Protein AF-A0A3D8VHD9-F1 (afdb_monomer)

Secondary structure (DSSP, 8-state):
-------------------S-HHHHHHHHHHHHHHH-TTTTTS-HHHHHHHHHHHHHHHT--TTTHHHHHHHHHHHHHHHHHHHHHHHHHHHHHHHHHHHHHHHHHHHHHHHHHHHHHHHHHHHHHHHHHHHHHHHHHHHHHHHHHHHHHHHHHHHHHHHHHHHHHHHHHHHHHHHHHHHHHHHS-PPP-EEEETTEEEEEPPTTSB-TT--PBPHHHHHHHHHHHHHHHHTT-S-EEEEEEESSHHHHHHHHHHHHHHHHHTT--GGGEEEEEEE-SS-EEEEEE---

pLDDT: mean 84.73, std 14.4, range [37.16, 98.69]

Sequence (289 aa):
MILTAALAACFAAAPAVAADNPDAARLSQRLTALDADSTLNTFAAYERLQARQAVSTLDQAAKRDRPGALYVAERRVAIAESAARTQAMQRQVDQLDRERAELLVEASQRDAARARAENERLRLQAQMQAEEAERLRQQSEADAVAMQDVESALKGVAGAQTARLNAARDRQAKLAREEAELVTGGKLPTARRDSRGEVFALDKGSFGSGKATLGSGAQTTVKTVAAYAQASSSPGVRVDVTAADAKLAQ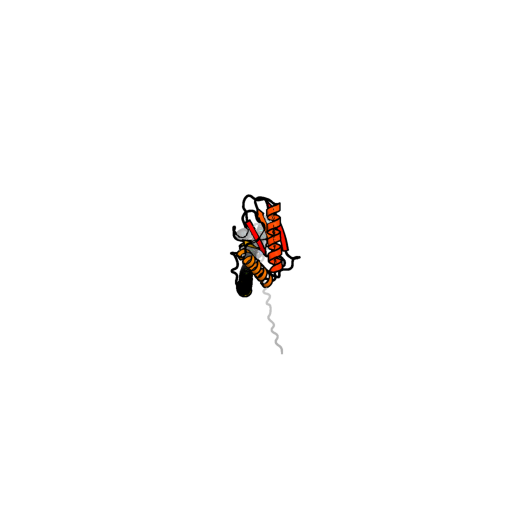RRAEAVRDALVAGGWPQGQVQVNGKAGKADRTELVVQSK

Organism: NCBI:txid453783

InterPro domains:
  IPR006665 OmpA-like domain [PF00691] (207-278)
  IPR036737 OmpA-like domain superfamily [G3DSA:3.30.1330.60] (157-283)
  IPR036737 OmpA-like domain superfamily [SSF103088] (200-277)

Structure (mmCIF, N/CA/C/O backbone):
data_AF-A0A3D8VHD9-F1
#
_entry.id   AF-A0A3D8VHD9-F1
#
loop_
_atom_site.group_PDB
_atom_site.id
_atom_site.type_symbol
_atom_site.label_atom_id
_atom_site.label_alt_id
_atom_site.label_comp_id
_atom_site.label_asym_id
_atom_site.label_entity_id
_atom_site.label_seq_id
_atom_site.pdbx_PDB_ins_code
_atom_site.Cartn_x
_atom_site.Cartn_y
_atom_site.Cartn_z
_atom_site.occupancy
_atom_site.B_iso_or_equiv
_atom_site.auth_seq_id
_atom_site.auth_comp_id
_atom_site.auth_asym_id
_atom_site.auth_atom_id
_atom_site.pdbx_PDB_model_num
ATOM 1 N N . MET A 1 1 ? 71.322 9.433 -7.956 1.00 37.16 1 MET A N 1
ATOM 2 C CA . MET A 1 1 ? 71.438 8.159 -8.700 1.00 37.16 1 MET A CA 1
ATOM 3 C C . MET A 1 1 ? 70.271 8.116 -9.678 1.00 37.16 1 MET A C 1
ATOM 5 O O . MET A 1 1 ? 69.153 7.913 -9.242 1.00 37.16 1 MET A O 1
ATOM 9 N N . ILE A 1 2 ? 70.384 8.735 -10.856 1.00 41.28 2 ILE A N 1
ATOM 10 C CA . ILE A 1 2 ? 70.862 8.149 -12.127 1.00 41.28 2 ILE A CA 1
ATOM 11 C C . ILE A 1 2 ? 70.206 6.789 -12.412 1.00 41.28 2 ILE A C 1
ATOM 13 O O . ILE A 1 2 ? 70.660 5.790 -11.869 1.00 41.28 2 ILE A O 1
ATOM 17 N N . LEU A 1 3 ? 69.211 6.759 -13.306 1.00 42.81 3 LEU A N 1
ATOM 18 C CA . LEU A 1 3 ? 69.329 5.987 -14.548 1.00 42.81 3 LEU A CA 1
ATOM 19 C C . LEU A 1 3 ? 68.309 6.464 -15.595 1.00 42.81 3 LEU A C 1
ATOM 21 O O . LEU A 1 3 ? 67.101 6.293 -15.470 1.00 42.81 3 LEU A O 1
ATOM 25 N N . THR A 1 4 ? 68.850 7.086 -16.631 1.00 47.34 4 THR A N 1
ATOM 26 C CA . THR A 1 4 ? 68.261 7.324 -17.947 1.00 47.34 4 THR A CA 1
ATOM 27 C C . THR A 1 4 ? 68.026 6.007 -18.685 1.00 47.34 4 THR A C 1
ATOM 29 O O . THR A 1 4 ? 68.938 5.186 -18.751 1.00 47.34 4 THR A O 1
ATOM 32 N N . ALA A 1 5 ? 66.871 5.851 -19.331 1.00 51.06 5 ALA A N 1
ATOM 33 C CA . ALA A 1 5 ? 66.679 4.871 -20.397 1.00 51.06 5 ALA A CA 1
ATOM 34 C C . ALA A 1 5 ? 65.846 5.508 -21.515 1.00 51.06 5 ALA A C 1
ATOM 36 O O . ALA A 1 5 ? 64.628 5.641 -21.425 1.00 51.06 5 ALA A O 1
ATOM 37 N N . ALA A 1 6 ? 66.556 5.960 -22.546 1.00 49.94 6 ALA A N 1
ATOM 38 C CA . ALA A 1 6 ? 66.001 6.375 -23.819 1.00 49.94 6 ALA A CA 1
ATOM 39 C C . ALA A 1 6 ? 65.479 5.139 -24.564 1.00 49.94 6 ALA A C 1
ATOM 41 O O . ALA A 1 6 ? 66.225 4.177 -24.743 1.00 49.94 6 ALA A O 1
ATOM 42 N N . LEU A 1 7 ? 64.230 5.175 -25.031 1.00 47.25 7 LEU A N 1
ATOM 43 C CA . LEU A 1 7 ? 63.733 4.214 -26.009 1.00 47.25 7 LEU A CA 1
ATOM 44 C C . LEU A 1 7 ? 63.286 4.977 -27.253 1.00 47.25 7 LEU A C 1
ATOM 46 O O . LEU A 1 7 ? 62.339 5.761 -27.236 1.00 47.25 7 LEU A O 1
ATOM 50 N N . ALA A 1 8 ? 64.065 4.776 -28.310 1.00 45.66 8 ALA A N 1
ATOM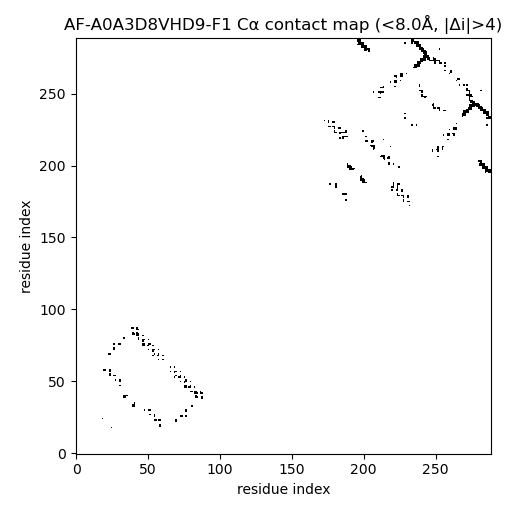 51 C CA . ALA A 1 8 ? 63.925 5.381 -29.617 1.00 45.66 8 ALA A CA 1
ATOM 52 C C . ALA A 1 8 ? 62.591 4.989 -30.269 1.00 45.66 8 ALA A C 1
ATOM 54 O O . ALA A 1 8 ? 62.359 3.822 -30.583 1.00 45.66 8 ALA A O 1
ATOM 55 N N . ALA A 1 9 ? 61.735 5.977 -30.527 1.00 46.84 9 ALA A N 1
ATOM 56 C CA . ALA A 1 9 ? 60.595 5.818 -31.415 1.00 46.84 9 ALA A CA 1
ATOM 57 C C . ALA A 1 9 ? 61.097 5.845 -32.868 1.00 46.84 9 ALA A C 1
ATOM 59 O O . ALA A 1 9 ? 61.279 6.908 -33.462 1.00 46.84 9 ALA A O 1
ATOM 60 N N . CYS A 1 10 ? 61.350 4.664 -33.437 1.00 41.47 10 CYS A N 1
ATOM 61 C CA . CYS A 1 10 ? 61.450 4.497 -34.883 1.00 41.47 10 CYS A CA 1
ATOM 62 C C . CYS A 1 10 ? 60.099 4.866 -35.506 1.00 41.47 10 CYS A C 1
ATOM 64 O O . CYS A 1 10 ? 59.139 4.101 -35.435 1.00 41.47 10 CYS A O 1
ATOM 66 N N . PHE A 1 11 ? 60.028 6.046 -36.116 1.00 45.91 11 PHE A N 1
ATOM 67 C CA . PHE A 1 11 ? 58.943 6.422 -37.011 1.00 45.91 11 PHE A CA 1
ATOM 68 C C . PHE A 1 11 ? 59.098 5.588 -38.290 1.00 45.91 11 PHE A C 1
ATOM 70 O O . PHE A 1 11 ? 59.840 5.946 -39.203 1.00 45.91 11 PHE A O 1
ATOM 77 N N . ALA A 1 12 ? 58.451 4.424 -38.336 1.00 45.44 12 ALA A N 1
ATOM 78 C CA . ALA A 1 12 ? 58.294 3.675 -39.573 1.00 45.44 12 ALA A CA 1
ATOM 79 C C . ALA A 1 12 ? 57.325 4.458 -40.471 1.00 45.44 12 ALA A C 1
ATOM 81 O O . ALA A 1 12 ? 56.107 4.356 -40.336 1.00 45.44 12 ALA A O 1
ATOM 82 N N . ALA A 1 13 ? 57.873 5.286 -41.360 1.00 48.97 13 ALA A N 1
ATOM 83 C CA . ALA A 1 13 ? 57.126 5.853 -42.469 1.00 48.97 13 ALA A CA 1
ATOM 84 C C . ALA A 1 13 ? 56.679 4.693 -43.371 1.00 48.97 13 ALA A C 1
ATOM 86 O O . ALA A 1 13 ? 57.471 4.145 -44.138 1.00 48.97 13 ALA A O 1
ATOM 87 N N . ALA A 1 14 ? 55.420 4.277 -43.236 1.00 50.00 14 ALA A N 1
ATOM 88 C CA . ALA A 1 14 ? 54.799 3.381 -44.197 1.00 50.00 14 ALA A CA 1
ATOM 89 C C . ALA A 1 14 ? 54.804 4.067 -45.577 1.00 50.00 14 ALA A C 1
ATOM 91 O O . ALA A 1 14 ? 54.511 5.266 -45.655 1.00 50.00 14 ALA A O 1
ATOM 92 N N . PRO A 1 15 ? 55.135 3.355 -46.668 1.00 42.78 15 PRO A N 1
ATOM 93 C CA . PRO A 1 15 ? 55.071 3.941 -47.993 1.00 42.78 15 PRO A CA 1
ATOM 94 C C . PRO A 1 15 ? 53.611 4.287 -48.289 1.00 42.78 15 PRO A C 1
ATOM 96 O O . PRO A 1 15 ? 52.725 3.438 -48.180 1.00 42.78 15 PRO A O 1
ATOM 99 N N . ALA A 1 16 ? 53.355 5.541 -48.659 1.00 50.06 16 ALA A N 1
ATOM 100 C CA . ALA A 1 16 ? 52.089 5.937 -49.249 1.00 50.06 16 ALA A CA 1
ATOM 101 C C . ALA A 1 16 ? 51.984 5.250 -50.616 1.00 50.06 16 ALA A C 1
ATOM 103 O O . ALA A 1 16 ? 52.465 5.761 -51.626 1.00 50.06 16 ALA A O 1
ATOM 104 N N . VAL A 1 17 ? 51.399 4.053 -50.639 1.00 48.81 17 VAL A N 1
ATOM 105 C CA . VAL A 1 17 ? 50.898 3.460 -51.876 1.00 48.81 17 VAL A CA 1
ATOM 106 C C . VAL A 1 17 ? 49.851 4.440 -52.386 1.00 48.81 17 VAL A C 1
ATOM 108 O O . VAL A 1 17 ? 48.858 4.694 -51.70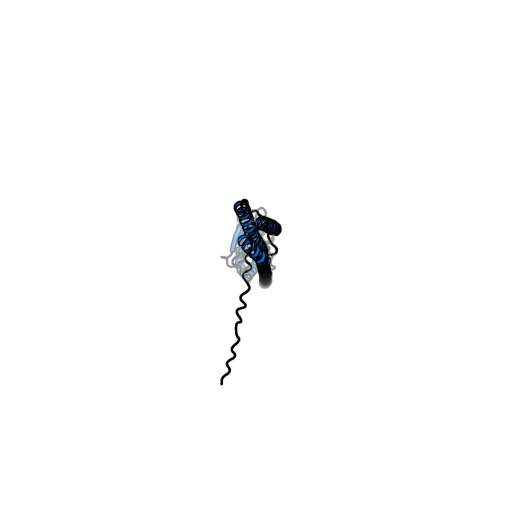3 1.00 48.81 17 VAL A O 1
ATOM 111 N N . ALA A 1 18 ? 50.108 5.060 -53.536 1.00 44.88 18 ALA A N 1
ATOM 112 C CA . ALA A 1 18 ? 49.131 5.912 -54.187 1.00 44.88 18 ALA A CA 1
ATOM 113 C C . ALA A 1 18 ? 47.896 5.053 -54.479 1.00 44.88 18 ALA A C 1
ATOM 115 O O . ALA A 1 18 ? 47.921 4.204 -55.365 1.00 44.88 18 ALA A O 1
ATOM 116 N N . ALA A 1 19 ? 46.846 5.211 -53.674 1.00 59.78 19 ALA A N 1
ATOM 117 C CA . ALA A 1 19 ? 45.585 4.541 -53.922 1.00 59.78 19 ALA A CA 1
ATOM 118 C C . ALA A 1 19 ? 45.019 5.074 -55.243 1.00 59.78 19 ALA A C 1
ATOM 120 O O . ALA A 1 19 ? 44.814 6.282 -55.381 1.00 59.78 19 ALA A O 1
ATOM 121 N N . ASP A 1 20 ? 44.721 4.180 -56.189 1.00 67.69 20 ASP A N 1
ATOM 122 C CA . ASP A 1 20 ? 44.060 4.529 -57.456 1.00 67.69 20 ASP A CA 1
ATOM 123 C C . ASP A 1 20 ? 42.698 5.224 -57.234 1.00 67.69 20 ASP A C 1
ATOM 125 O O . ASP A 1 20 ? 42.198 5.948 -58.110 1.00 67.69 20 ASP A O 1
ATOM 129 N N . ASN A 1 21 ? 42.118 5.044 -56.037 1.00 85.06 21 ASN A N 1
ATOM 130 C CA . ASN A 1 21 ? 40.949 5.760 -55.544 1.00 85.06 21 ASN A CA 1
ATOM 131 C C . ASN A 1 21 ? 41.045 6.069 -54.023 1.00 85.06 21 ASN A C 1
ATOM 133 O O . ASN A 1 21 ? 40.685 5.227 -53.192 1.00 85.06 21 ASN A O 1
ATOM 137 N N . PRO A 1 22 ? 41.505 7.271 -53.616 1.00 90.25 22 PRO A N 1
ATOM 138 C CA . PRO A 1 22 ? 41.661 7.622 -52.199 1.00 90.25 22 PRO A CA 1
ATOM 139 C C . PRO A 1 22 ? 40.326 7.693 -51.437 1.00 90.25 22 PRO A C 1
ATOM 141 O O . PRO A 1 22 ? 40.287 7.416 -50.236 1.00 90.25 22 PRO A O 1
ATOM 144 N N . ASP A 1 23 ? 39.217 8.004 -52.116 1.00 94.38 23 ASP A N 1
ATOM 145 C CA . ASP A 1 23 ? 37.893 8.051 -51.488 1.00 94.38 23 ASP A CA 1
ATOM 146 C C . ASP A 1 23 ? 37.377 6.658 -51.121 1.00 94.38 23 ASP A C 1
ATOM 148 O O . ASP A 1 23 ? 36.829 6.468 -50.032 1.00 94.38 23 ASP A O 1
ATOM 152 N N . ALA A 1 24 ? 37.601 5.666 -51.990 1.00 95.19 24 ALA A N 1
ATOM 153 C CA . ALA A 1 24 ? 37.264 4.274 -51.699 1.00 95.19 24 ALA A CA 1
ATOM 154 C C . ALA A 1 24 ? 38.049 3.757 -50.481 1.00 95.19 24 ALA A C 1
ATOM 156 O O . ALA A 1 24 ? 37.463 3.144 -49.586 1.00 95.19 24 ALA A O 1
ATOM 157 N N . ALA A 1 25 ? 39.345 4.081 -50.390 1.00 95.31 25 ALA A N 1
ATOM 158 C CA . ALA A 1 25 ? 40.183 3.727 -49.244 1.00 95.31 25 ALA A CA 1
ATOM 159 C C . ALA A 1 25 ? 39.677 4.364 -47.935 1.00 95.31 25 ALA A C 1
ATOM 161 O O . ALA A 1 25 ? 39.534 3.673 -46.924 1.00 95.31 25 ALA A O 1
ATOM 162 N N . ARG A 1 26 ? 39.319 5.657 -47.962 1.00 97.19 26 ARG A N 1
ATOM 163 C CA . ARG A 1 26 ? 38.746 6.369 -46.806 1.00 97.19 26 ARG A CA 1
ATOM 164 C C . ARG A 1 26 ? 37.434 5.739 -46.332 1.00 97.19 26 ARG A C 1
ATOM 166 O O . ARG A 1 26 ? 37.235 5.551 -45.132 1.00 97.19 26 ARG A O 1
ATOM 173 N N . LEU A 1 27 ? 36.523 5.423 -47.253 1.00 97.75 27 LEU A N 1
ATOM 174 C CA . LEU A 1 27 ? 35.236 4.804 -46.919 1.00 97.75 27 LEU A CA 1
ATOM 175 C C . LEU A 1 27 ? 35.398 3.361 -46.420 1.00 97.75 27 LEU A C 1
ATOM 177 O O . LEU A 1 27 ? 34.717 2.964 -45.476 1.00 97.75 27 LEU A O 1
ATOM 181 N N . SER A 1 28 ? 36.341 2.607 -46.989 1.00 96.94 28 SER A N 1
ATOM 182 C CA . SER A 1 28 ? 36.709 1.271 -46.509 1.00 96.94 28 SER A CA 1
ATOM 183 C C . SER A 1 28 ? 37.238 1.315 -45.072 1.00 96.94 28 SER A C 1
ATOM 185 O O . SER A 1 28 ? 36.779 0.558 -44.219 1.00 96.94 28 SER A O 1
ATOM 187 N N . GLN A 1 29 ? 38.117 2.272 -44.754 1.00 97.25 29 GLN A N 1
ATOM 188 C CA . GLN A 1 29 ? 38.641 2.448 -43.399 1.00 97.25 29 GLN A CA 1
ATOM 189 C C . GLN A 1 29 ? 37.536 2.755 -42.375 1.00 97.25 29 GLN A C 1
ATOM 191 O O . GLN A 1 29 ? 37.573 2.225 -41.265 1.00 97.25 29 GLN A O 1
ATOM 196 N N . ARG A 1 30 ? 36.530 3.563 -42.740 1.00 97.62 30 ARG A N 1
ATOM 197 C CA . ARG A 1 30 ? 35.363 3.830 -41.878 1.00 97.62 30 ARG A CA 1
ATOM 198 C C . ARG A 1 30 ? 34.557 2.568 -41.586 1.00 97.62 30 ARG A C 1
ATOM 200 O O . ARG A 1 30 ? 34.172 2.352 -40.442 1.00 97.62 30 ARG A O 1
ATOM 207 N N . LEU A 1 31 ? 34.339 1.718 -42.592 1.00 96.94 31 LEU A N 1
ATOM 208 C CA . LEU A 1 31 ? 33.655 0.438 -42.396 1.00 96.94 31 LEU A CA 1
ATOM 209 C C . LEU A 1 31 ? 34.464 -0.504 -41.500 1.00 96.94 31 LEU A C 1
ATOM 211 O O . LEU A 1 31 ? 33.900 -1.076 -40.575 1.00 96.94 31 LEU A O 1
ATOM 215 N N . THR A 1 32 ? 35.781 -0.591 -41.693 1.00 97.12 32 THR A N 1
ATOM 216 C CA . THR A 1 32 ? 36.659 -1.376 -40.811 1.00 97.12 32 THR A CA 1
ATOM 217 C C . THR A 1 32 ? 36.623 -0.865 -39.370 1.00 97.12 32 THR A C 1
ATOM 219 O O . THR A 1 32 ? 36.577 -1.664 -38.439 1.00 97.12 32 THR A O 1
ATOM 222 N N . ALA A 1 33 ? 36.595 0.456 -39.161 1.00 96.56 33 ALA A N 1
ATOM 223 C CA . ALA A 1 33 ? 36.456 1.033 -37.824 1.00 96.56 33 ALA A CA 1
ATOM 224 C C . ALA A 1 33 ? 35.103 0.672 -37.186 1.00 96.56 33 ALA A C 1
ATOM 226 O O . ALA A 1 33 ? 35.054 0.331 -36.007 1.00 96.56 33 ALA A O 1
ATOM 227 N N . LEU A 1 34 ? 34.022 0.682 -37.975 1.00 96.00 34 LEU A N 1
ATOM 228 C CA . LEU A 1 34 ? 32.694 0.257 -37.528 1.00 96.00 34 LEU A CA 1
ATOM 229 C C . LEU A 1 34 ? 32.647 -1.239 -37.164 1.00 96.00 34 LEU A C 1
ATOM 231 O O . LEU A 1 34 ? 31.925 -1.624 -36.251 1.00 96.00 34 LEU A O 1
ATOM 235 N N . ASP A 1 35 ? 33.421 -2.085 -37.850 1.00 95.44 35 ASP A N 1
ATOM 236 C CA . ASP A 1 35 ? 33.534 -3.513 -37.529 1.00 95.44 35 ASP A CA 1
ATOM 237 C C . ASP A 1 35 ? 34.396 -3.786 -36.288 1.00 95.44 35 ASP A C 1
ATOM 239 O O . ASP A 1 35 ? 34.162 -4.759 -35.570 1.00 95.44 35 ASP A O 1
ATOM 243 N N . ALA A 1 36 ? 35.419 -2.960 -36.065 1.00 96.75 36 ALA A N 1
ATOM 244 C CA . ALA A 1 36 ? 36.327 -3.078 -34.930 1.00 96.75 36 ALA A CA 1
ATOM 245 C C . ALA A 1 36 ? 35.683 -2.599 -33.620 1.00 96.75 36 ALA A C 1
ATOM 247 O O . ALA A 1 36 ? 36.094 -3.018 -32.537 1.00 96.75 36 ALA A O 1
ATOM 248 N N . ASP A 1 37 ? 34.665 -1.742 -33.704 1.00 96.44 37 ASP A N 1
ATOM 249 C CA . ASP A 1 37 ? 33.917 -1.281 -32.542 1.00 96.44 37 ASP A CA 1
ATOM 250 C C . ASP A 1 37 ? 33.028 -2.401 -31.982 1.00 96.44 37 ASP A C 1
ATOM 252 O O . ASP A 1 37 ? 31.964 -2.711 -32.518 1.00 96.44 37 ASP A O 1
ATOM 256 N N . SER A 1 38 ? 33.443 -2.983 -30.855 1.00 94.88 38 SER A N 1
ATOM 257 C CA . SER A 1 38 ? 32.698 -4.039 -30.152 1.00 94.88 38 SER A CA 1
ATOM 258 C C . SER A 1 38 ? 31.251 -3.677 -29.791 1.00 94.88 38 SER A C 1
ATOM 260 O O . SER A 1 38 ? 30.429 -4.572 -29.619 1.00 94.88 38 SER A O 1
ATOM 262 N N . THR A 1 39 ? 30.922 -2.385 -29.690 1.00 95.25 39 THR A N 1
ATOM 263 C CA . THR A 1 39 ? 29.570 -1.920 -29.351 1.00 95.25 39 THR A CA 1
ATOM 264 C C . THR A 1 39 ? 28.657 -1.826 -30.571 1.00 95.25 39 THR A C 1
ATOM 266 O O . THR A 1 39 ? 27.439 -1.899 -30.430 1.00 95.25 39 THR A O 1
ATOM 269 N N . LEU A 1 40 ? 29.228 -1.691 -31.772 1.00 96.00 40 LEU A N 1
ATOM 270 C CA . LEU A 1 40 ? 28.488 -1.475 -33.019 1.00 96.00 40 LEU A CA 1
ATOM 271 C C . LEU A 1 40 ? 28.585 -2.654 -33.996 1.00 96.00 40 LEU A C 1
ATOM 273 O O . LEU A 1 40 ? 27.709 -2.824 -34.844 1.00 96.00 40 LEU A O 1
ATOM 277 N N . ASN A 1 41 ? 29.606 -3.503 -33.869 1.00 93.88 41 ASN A N 1
ATOM 278 C CA . ASN A 1 41 ? 29.929 -4.557 -34.833 1.00 93.88 41 ASN A CA 1
ATOM 279 C C . ASN A 1 41 ? 28.886 -5.678 -34.958 1.00 93.88 41 ASN A C 1
ATOM 281 O O . ASN A 1 41 ? 28.942 -6.460 -35.908 1.00 93.88 41 ASN A O 1
ATOM 285 N N . THR A 1 42 ? 27.941 -5.764 -34.026 1.00 95.50 42 THR A N 1
ATOM 286 C CA . THR A 1 42 ? 26.847 -6.743 -34.043 1.00 95.50 42 THR A CA 1
ATOM 287 C C . THR A 1 42 ? 25.603 -6.176 -34.742 1.00 95.50 42 THR A C 1
ATOM 289 O O . THR A 1 42 ? 24.677 -6.912 -35.077 1.00 95.50 42 THR A O 1
ATOM 292 N N . PHE A 1 43 ? 25.592 -4.871 -35.024 1.00 97.31 43 PHE A N 1
ATOM 293 C CA . PHE A 1 43 ? 24.454 -4.152 -35.581 1.00 97.31 43 PHE A CA 1
ATOM 294 C C . PHE A 1 43 ? 24.634 -3.810 -37.063 1.00 97.31 43 PHE A C 1
ATOM 296 O O . PHE A 1 43 ? 25.740 -3.827 -37.617 1.00 97.31 43 PHE A O 1
ATOM 303 N N . ALA A 1 44 ? 23.500 -3.519 -37.704 1.00 96.69 44 ALA A N 1
ATOM 304 C CA . ALA A 1 44 ? 23.378 -3.076 -39.090 1.00 96.69 44 ALA A CA 1
ATOM 305 C C . ALA A 1 44 ? 24.116 -3.970 -40.102 1.00 96.69 44 ALA A C 1
ATOM 307 O O . ALA A 1 44 ? 24.780 -3.489 -41.023 1.00 96.69 44 ALA A O 1
ATOM 308 N N . ALA A 1 45 ? 24.052 -5.293 -39.909 1.00 96.25 45 ALA A N 1
ATOM 309 C CA . ALA A 1 45 ? 24.770 -6.258 -40.743 1.00 96.25 45 ALA A CA 1
ATOM 310 C C . ALA A 1 45 ? 24.406 -6.125 -42.234 1.00 96.25 45 ALA A C 1
ATOM 312 O O . ALA A 1 45 ? 25.279 -6.197 -43.101 1.00 96.25 45 ALA A O 1
ATOM 313 N N . TYR A 1 46 ? 23.128 -5.875 -42.529 1.00 97.75 46 TYR A N 1
ATOM 314 C CA . TYR A 1 46 ? 22.634 -5.697 -43.891 1.00 97.75 46 TYR A CA 1
ATOM 315 C C . TYR A 1 46 ? 23.152 -4.401 -44.527 1.00 97.75 46 TYR A C 1
ATOM 317 O O . TYR A 1 46 ? 23.681 -4.405 -45.638 1.00 97.75 46 TYR A O 1
ATOM 325 N N . GLU A 1 47 ? 23.068 -3.290 -43.804 1.00 98.06 47 GLU A N 1
ATOM 326 C CA . GLU A 1 47 ? 23.494 -1.973 -44.263 1.00 98.06 47 GLU A CA 1
ATOM 327 C C . GLU A 1 47 ? 25.015 -1.924 -44.449 1.00 98.06 47 GLU A C 1
ATOM 329 O O . GLU A 1 47 ? 25.503 -1.350 -45.423 1.00 98.06 47 GLU A O 1
ATOM 334 N N . ARG A 1 48 ? 25.775 -2.593 -43.573 1.00 97.31 48 ARG A N 1
ATOM 335 C CA . ARG A 1 48 ? 27.233 -2.754 -43.703 1.00 97.31 48 ARG A CA 1
ATOM 336 C C . ARG A 1 48 ? 27.609 -3.559 -44.937 1.00 97.31 48 ARG A C 1
ATOM 338 O O . ARG A 1 48 ? 28.537 -3.170 -45.645 1.00 97.31 48 ARG A O 1
ATOM 345 N N . LEU A 1 49 ? 26.889 -4.641 -45.237 1.00 97.81 49 LEU A N 1
ATOM 346 C CA . LEU A 1 49 ? 27.100 -5.403 -46.469 1.00 97.81 49 LEU A CA 1
ATOM 347 C C . LEU A 1 49 ? 26.857 -4.529 -47.710 1.00 97.81 49 LEU A C 1
ATOM 349 O O . LEU A 1 49 ? 27.702 -4.483 -48.605 1.00 97.81 49 LEU A O 1
ATOM 353 N N . GLN A 1 50 ? 25.753 -3.776 -47.735 1.00 98.38 50 GLN A N 1
ATOM 354 C CA . GLN A 1 50 ? 25.453 -2.849 -48.831 1.00 98.38 50 GLN A CA 1
ATOM 355 C C . GLN A 1 50 ? 26.506 -1.745 -48.976 1.00 98.38 50 GLN A C 1
ATOM 357 O O . GLN A 1 50 ? 26.868 -1.376 -50.093 1.00 98.38 50 GLN A O 1
ATOM 362 N N . ALA A 1 51 ? 27.014 -1.217 -47.861 1.00 98.31 51 ALA A N 1
ATOM 363 C CA . ALA A 1 51 ? 28.068 -0.213 -47.865 1.00 98.31 51 ALA A CA 1
ATOM 364 C C . ALA A 1 51 ? 29.384 -0.761 -48.429 1.00 98.31 51 ALA A C 1
ATOM 366 O O . ALA A 1 51 ? 29.994 -0.104 -49.269 1.00 98.31 51 ALA A O 1
ATOM 367 N N . ARG A 1 52 ? 29.785 -1.987 -48.060 1.00 97.88 52 ARG A N 1
ATOM 368 C CA . ARG A 1 52 ? 30.966 -2.646 -48.647 1.00 97.88 52 ARG A CA 1
ATOM 369 C C . ARG A 1 52 ? 30.818 -2.854 -50.148 1.00 97.88 52 ARG A C 1
ATOM 371 O O . ARG A 1 52 ? 31.754 -2.574 -50.892 1.00 97.88 52 ARG A O 1
ATOM 378 N N . GLN A 1 53 ? 29.645 -3.302 -50.595 1.00 98.25 53 GLN A N 1
ATOM 379 C CA . GLN A 1 53 ? 29.373 -3.471 -52.020 1.00 98.25 53 GLN A CA 1
ATOM 380 C C . GLN A 1 53 ? 29.478 -2.131 -52.762 1.00 98.25 53 GLN A C 1
ATOM 382 O O . GLN A 1 53 ? 30.139 -2.058 -53.792 1.00 98.25 53 GLN A O 1
ATOM 387 N N . ALA A 1 54 ? 28.899 -1.058 -52.214 1.00 98.00 54 ALA A N 1
ATOM 388 C CA . ALA A 1 54 ? 28.966 0.271 -52.819 1.00 98.00 54 ALA A CA 1
ATOM 389 C C . ALA A 1 54 ? 30.405 0.825 -52.880 1.00 98.00 54 ALA A C 1
ATOM 391 O O . ALA A 1 54 ? 30.809 1.391 -53.897 1.00 98.00 54 ALA A O 1
ATOM 392 N N . VAL A 1 55 ? 31.209 0.609 -51.834 1.00 97.75 55 VAL A N 1
ATOM 393 C CA . VAL A 1 55 ? 32.636 0.973 -51.829 1.00 97.75 55 VAL A CA 1
ATOM 394 C C . VAL A 1 55 ? 33.419 0.164 -52.868 1.00 97.75 55 VAL A C 1
ATOM 396 O O . VAL A 1 55 ? 34.219 0.739 -53.600 1.00 97.75 55 VAL A O 1
ATOM 399 N N . SER A 1 56 ? 33.137 -1.135 -53.015 1.00 97.00 56 SER A N 1
ATOM 400 C CA . SER A 1 56 ? 33.742 -1.964 -54.067 1.00 97.00 56 SER A CA 1
ATOM 401 C C . SER A 1 56 ? 33.364 -1.486 -55.475 1.00 97.00 56 SER A C 1
ATOM 403 O O . SER A 1 56 ? 34.226 -1.441 -56.350 1.00 97.00 56 SER A O 1
ATOM 405 N N . THR A 1 57 ? 32.114 -1.062 -55.699 1.00 96.81 57 THR A N 1
ATOM 406 C CA . THR A 1 57 ? 31.707 -0.490 -56.994 1.00 96.81 57 THR A CA 1
ATOM 407 C C . THR A 1 57 ? 32.371 0.856 -57.286 1.00 96.81 57 THR A C 1
ATOM 409 O O . THR A 1 57 ? 32.696 1.127 -58.437 1.00 96.81 57 THR A O 1
ATOM 412 N N . LEU A 1 58 ? 32.607 1.689 -56.264 1.00 97.06 58 LEU A N 1
ATOM 413 C CA . LEU A 1 58 ? 33.347 2.948 -56.398 1.00 97.06 58 LEU A CA 1
ATOM 414 C C . LEU A 1 58 ? 34.810 2.701 -56.783 1.00 97.06 58 LEU A C 1
ATOM 416 O O . LEU A 1 58 ? 35.350 3.414 -57.628 1.00 97.06 58 LEU A O 1
ATOM 420 N N . ASP A 1 59 ? 35.442 1.698 -56.181 1.00 95.44 59 ASP A N 1
ATOM 421 C CA . ASP A 1 59 ? 36.831 1.338 -56.463 1.00 95.44 59 ASP A CA 1
ATOM 422 C C . ASP A 1 59 ? 37.025 0.920 -57.934 1.00 95.44 59 ASP A C 1
ATOM 424 O O . ASP A 1 59 ? 37.955 1.364 -58.604 1.00 95.44 59 ASP A O 1
ATOM 428 N N . GLN A 1 60 ? 36.061 0.171 -58.478 1.00 94.12 60 GLN A N 1
ATOM 429 C CA . GLN A 1 60 ? 36.067 -0.318 -59.863 1.00 94.12 60 GLN A CA 1
ATOM 430 C C . GLN A 1 60 ? 35.500 0.687 -60.889 1.00 94.12 60 GLN A C 1
ATOM 432 O O . GLN A 1 60 ? 35.529 0.425 -62.094 1.00 94.12 60 GLN A O 1
ATOM 437 N N . ALA A 1 61 ? 34.967 1.834 -60.452 1.00 94.75 61 ALA A N 1
ATOM 438 C CA . ALA A 1 61 ? 34.281 2.777 -61.333 1.00 94.75 61 ALA A CA 1
ATOM 439 C C . ALA A 1 61 ? 35.239 3.514 -62.289 1.00 94.75 61 ALA A C 1
ATOM 441 O O . ALA A 1 61 ? 36.258 4.102 -61.895 1.00 94.75 61 ALA A O 1
ATOM 442 N N . ALA A 1 62 ? 34.847 3.579 -63.566 1.00 93.94 62 ALA A N 1
ATOM 443 C CA . ALA A 1 62 ? 35.513 4.407 -64.565 1.00 93.94 62 ALA A CA 1
ATOM 444 C C . ALA A 1 62 ? 35.447 5.896 -64.181 1.00 93.94 62 ALA A C 1
ATOM 446 O O . ALA A 1 62 ? 34.480 6.352 -63.572 1.00 93.94 62 ALA A O 1
ATOM 447 N N . LYS A 1 63 ? 36.449 6.690 -64.591 1.00 92.50 63 LYS A N 1
ATOM 448 C CA . LYS A 1 63 ? 36.575 8.116 -64.213 1.00 92.50 63 LYS A CA 1
ATOM 449 C C . LYS A 1 63 ? 35.297 8.942 -64.432 1.00 92.50 63 LYS A C 1
ATOM 451 O O . LYS A 1 63 ? 35.012 9.814 -63.621 1.00 92.50 63 LYS A O 1
ATOM 456 N N . ARG A 1 64 ? 34.531 8.654 -65.493 1.00 95.25 64 ARG A N 1
ATOM 457 C CA . ARG A 1 64 ? 33.269 9.344 -65.823 1.00 95.25 64 ARG A CA 1
ATOM 458 C C . ARG A 1 64 ? 32.114 9.024 -64.859 1.00 95.25 64 ARG A C 1
ATOM 460 O O . ARG A 1 64 ? 31.292 9.893 -64.606 1.00 95.25 64 ARG A O 1
ATOM 467 N N . ASP A 1 65 ? 32.080 7.808 -64.310 1.00 94.69 65 ASP A N 1
ATOM 468 C CA . ASP A 1 65 ? 30.992 7.295 -63.463 1.00 94.69 65 ASP A CA 1
ATOM 469 C C . ASP A 1 65 ? 31.315 7.447 -61.958 1.00 94.69 65 ASP A C 1
ATOM 471 O O . ASP A 1 65 ? 30.435 7.332 -61.101 1.00 94.69 65 ASP A O 1
ATOM 475 N N . ARG A 1 66 ? 32.579 7.768 -61.625 1.00 93.88 66 ARG A N 1
ATOM 476 C CA . ARG A 1 66 ? 33.077 7.953 -60.249 1.00 93.88 66 ARG A CA 1
ATOM 477 C C . ARG A 1 66 ? 32.262 8.925 -59.395 1.00 93.88 66 ARG A C 1
ATOM 479 O O . ARG A 1 66 ? 31.983 8.548 -58.262 1.00 93.88 66 ARG A O 1
ATOM 486 N N . PRO A 1 67 ? 31.857 10.126 -59.860 1.00 95.56 67 PRO A N 1
ATOM 487 C CA . PRO A 1 67 ? 31.097 11.046 -59.010 1.00 95.56 67 PRO A CA 1
ATOM 488 C C . PRO A 1 67 ? 29.774 10.441 -58.516 1.00 95.56 67 PRO A C 1
ATOM 490 O O . PRO A 1 67 ? 29.419 10.587 -57.348 1.00 95.56 67 PRO A O 1
ATOM 493 N N . GLY A 1 68 ? 29.074 9.703 -59.386 1.00 96.94 68 GLY A N 1
ATOM 494 C CA . GLY A 1 68 ? 27.841 9.002 -59.027 1.00 96.94 68 GLY A CA 1
ATOM 495 C C . GLY A 1 68 ? 28.092 7.828 -58.079 1.00 96.94 68 GLY A C 1
ATOM 496 O O . GLY A 1 68 ? 27.407 7.697 -57.065 1.00 96.94 68 GLY A O 1
ATOM 497 N N . ALA A 1 69 ? 29.109 7.008 -58.364 1.00 97.06 69 ALA A N 1
ATOM 498 C CA . ALA A 1 69 ? 29.488 5.892 -57.497 1.00 97.06 69 ALA A CA 1
ATOM 499 C C . ALA A 1 69 ? 29.935 6.364 -56.100 1.00 97.06 69 ALA A C 1
ATOM 501 O O . ALA A 1 69 ? 29.586 5.738 -55.098 1.00 97.06 69 ALA A O 1
ATOM 502 N N . LEU A 1 70 ? 30.641 7.500 -56.024 1.00 97.62 70 LEU A N 1
ATOM 503 C CA . LEU A 1 70 ? 31.085 8.106 -54.770 1.00 97.62 70 LEU A CA 1
ATOM 504 C C . LEU A 1 70 ? 29.889 8.536 -53.927 1.00 97.62 70 LEU A C 1
ATOM 506 O O . LEU A 1 70 ? 29.793 8.140 -52.769 1.00 97.62 70 LEU A O 1
ATOM 510 N N . TYR A 1 71 ? 28.940 9.260 -54.524 1.00 98.19 71 TYR A N 1
ATOM 511 C CA . TYR A 1 71 ? 27.718 9.672 -53.837 1.00 98.19 71 TYR A CA 1
ATOM 512 C C . TYR A 1 71 ? 26.968 8.475 -53.234 1.00 98.19 71 TYR A C 1
ATOM 514 O O . TYR A 1 71 ? 26.570 8.507 -52.068 1.00 98.19 71 TYR A O 1
ATOM 522 N N . VAL A 1 72 ? 26.799 7.392 -54.000 1.00 98.38 72 VAL A N 1
ATOM 523 C CA . VAL A 1 72 ? 26.117 6.185 -53.511 1.00 98.38 72 VAL A CA 1
ATOM 524 C C . VAL A 1 72 ? 26.900 5.532 -52.370 1.00 98.38 72 VAL A C 1
ATOM 526 O O . VAL A 1 72 ? 26.301 5.193 -51.347 1.00 98.38 72 VAL A O 1
ATOM 529 N N . ALA A 1 73 ? 28.220 5.384 -52.506 1.00 98.31 73 ALA A N 1
ATOM 530 C CA . ALA A 1 73 ? 29.065 4.791 -51.473 1.00 98.31 73 ALA A CA 1
ATOM 531 C C . ALA A 1 73 ? 29.037 5.602 -50.168 1.00 98.31 73 ALA A C 1
ATOM 533 O O . ALA A 1 73 ? 28.824 5.029 -49.099 1.00 98.31 73 ALA A O 1
ATOM 534 N N . GLU A 1 74 ? 29.152 6.930 -50.241 1.00 98.31 74 GLU A N 1
ATOM 535 C CA . GLU A 1 74 ? 29.069 7.806 -49.067 1.00 98.31 74 GLU A CA 1
ATOM 536 C C . GLU A 1 74 ? 27.724 7.683 -48.353 1.00 98.31 74 GLU A C 1
ATOM 538 O O . GLU A 1 74 ? 27.677 7.565 -47.126 1.00 98.31 74 GLU A O 1
ATOM 543 N N . ARG A 1 75 ? 26.622 7.655 -49.113 1.00 98.69 75 ARG A N 1
ATOM 544 C CA . ARG A 1 75 ? 25.284 7.486 -48.540 1.00 98.69 75 ARG A CA 1
ATOM 545 C C . ARG A 1 75 ? 25.113 6.124 -47.884 1.00 98.69 75 ARG A C 1
ATOM 547 O O . ARG A 1 75 ? 24.564 6.063 -46.789 1.00 98.69 75 ARG A O 1
ATOM 554 N N . ARG A 1 76 ? 25.600 5.045 -48.499 1.00 98.25 76 ARG A N 1
ATOM 555 C CA . ARG A 1 76 ? 25.500 3.697 -47.919 1.00 98.25 76 ARG A CA 1
ATOM 556 C C . ARG A 1 76 ? 26.332 3.554 -46.647 1.00 98.25 76 ARG A C 1
ATOM 558 O O . ARG A 1 76 ? 25.829 3.000 -45.677 1.00 98.25 76 ARG A O 1
ATOM 565 N N . VAL A 1 77 ? 27.548 4.103 -46.617 1.00 98.56 77 VAL A N 1
ATOM 566 C CA . VAL A 1 77 ? 28.384 4.119 -45.404 1.00 98.56 77 VAL A CA 1
ATOM 567 C C . VAL A 1 77 ? 27.719 4.931 -44.291 1.00 98.56 77 VAL A C 1
ATOM 569 O O . VAL A 1 77 ? 27.634 4.453 -43.164 1.00 98.56 77 VAL A O 1
ATOM 572 N N . ALA A 1 78 ? 27.168 6.109 -44.602 1.00 98.38 78 ALA A N 1
ATOM 573 C CA . ALA A 1 78 ? 26.443 6.911 -43.615 1.00 98.38 78 ALA A CA 1
ATOM 574 C C . ALA A 1 78 ? 25.208 6.178 -43.058 1.00 98.38 78 ALA A C 1
ATOM 576 O O . ALA A 1 78 ? 24.986 6.187 -41.850 1.00 98.38 78 ALA A O 1
ATOM 577 N N . ILE A 1 79 ? 24.435 5.499 -43.917 1.00 98.50 79 ILE A N 1
ATOM 578 C CA . ILE A 1 79 ? 23.287 4.685 -43.489 1.00 98.50 79 ILE A CA 1
ATOM 579 C C . ILE A 1 79 ? 23.745 3.546 -42.573 1.00 98.50 79 ILE A C 1
ATOM 581 O O . ILE A 1 79 ? 23.121 3.334 -41.538 1.00 98.50 79 ILE A O 1
ATOM 585 N N . ALA A 1 80 ? 24.831 2.846 -42.909 1.00 98.25 80 ALA A N 1
ATOM 586 C CA . ALA A 1 80 ? 25.361 1.759 -42.088 1.00 98.25 80 ALA A CA 1
ATOM 587 C C . ALA A 1 80 ? 25.780 2.233 -40.687 1.00 98.25 80 ALA A C 1
ATOM 589 O O . ALA A 1 80 ? 25.423 1.608 -39.691 1.00 98.25 80 ALA A O 1
ATOM 590 N N . GLU A 1 81 ? 26.483 3.364 -40.598 1.00 97.81 81 GLU A N 1
ATOM 591 C CA . GLU A 1 81 ? 26.892 3.955 -39.319 1.00 97.81 81 GLU A CA 1
ATOM 592 C C . GLU A 1 81 ? 25.688 4.413 -38.483 1.00 97.81 81 GLU A C 1
ATOM 594 O O . GLU A 1 81 ? 25.616 4.124 -37.286 1.00 97.81 81 GLU A O 1
ATOM 599 N N . SER A 1 82 ? 24.725 5.106 -39.100 1.00 98.31 82 SER A N 1
ATOM 600 C CA . SER A 1 82 ? 23.507 5.546 -38.415 1.00 98.31 82 SER A CA 1
ATOM 601 C C . SER A 1 82 ? 22.666 4.362 -37.946 1.00 98.31 82 SER A C 1
ATOM 603 O O . SER A 1 82 ? 22.262 4.338 -36.787 1.00 98.31 82 SER A O 1
ATOM 605 N N . ALA A 1 83 ? 22.452 3.357 -38.797 1.00 98.31 83 ALA A N 1
ATOM 606 C CA . ALA A 1 83 ? 21.690 2.162 -38.451 1.00 98.31 83 ALA A CA 1
ATOM 607 C C . ALA A 1 83 ? 22.341 1.386 -37.298 1.00 98.31 83 ALA A C 1
ATOM 609 O O . ALA A 1 83 ? 21.638 0.962 -36.381 1.00 98.31 83 ALA A O 1
ATOM 610 N N . ALA A 1 84 ? 23.674 1.254 -37.297 1.00 98.12 84 ALA A N 1
ATOM 611 C CA . ALA A 1 84 ? 24.390 0.570 -36.224 1.00 98.12 84 ALA A CA 1
ATOM 612 C C . ALA A 1 84 ? 24.199 1.289 -34.882 1.00 98.12 84 ALA A C 1
ATOM 614 O O . ALA A 1 84 ? 23.851 0.658 -33.884 1.00 98.12 84 ALA A O 1
ATOM 615 N N . ARG A 1 85 ? 24.346 2.622 -34.868 1.00 97.62 85 ARG A N 1
ATOM 616 C CA . ARG A 1 85 ? 24.123 3.442 -33.667 1.00 97.62 85 ARG A CA 1
ATOM 617 C C . ARG A 1 85 ? 22.676 3.374 -33.187 1.00 97.62 85 ARG A C 1
ATOM 619 O O . ARG A 1 85 ? 22.444 3.206 -31.995 1.00 97.62 85 ARG A O 1
ATOM 626 N N . THR A 1 86 ? 21.705 3.458 -34.095 1.00 98.31 86 THR A N 1
ATOM 627 C CA . THR A 1 86 ? 20.282 3.366 -33.746 1.00 98.31 86 THR A CA 1
ATOM 628 C C . THR A 1 86 ? 19.942 2.018 -33.120 1.00 98.31 86 THR A C 1
ATOM 630 O O . THR A 1 86 ? 19.297 1.989 -32.076 1.00 98.31 86 THR A O 1
ATOM 633 N N . GLN A 1 87 ? 20.396 0.909 -33.706 1.00 98.12 87 GLN A N 1
ATOM 634 C CA . GLN A 1 87 ? 20.131 -0.423 -33.158 1.00 98.12 87 GLN A CA 1
ATOM 635 C C . GLN A 1 87 ? 20.826 -0.642 -31.807 1.00 98.12 87 GLN A C 1
ATOM 637 O O . GLN A 1 87 ? 20.222 -1.213 -30.899 1.00 98.12 87 GLN A O 1
ATOM 642 N N . ALA A 1 88 ? 22.053 -0.142 -31.634 1.00 97.75 88 ALA A N 1
ATOM 643 C CA . ALA A 1 88 ? 22.744 -0.184 -30.346 1.00 97.75 88 ALA A CA 1
ATOM 644 C C . ALA A 1 88 ? 21.975 0.587 -29.259 1.00 97.75 88 ALA A C 1
ATOM 646 O O . ALA A 1 88 ? 21.748 0.063 -28.169 1.00 97.75 88 ALA A O 1
ATOM 647 N N . MET A 1 89 ? 21.506 1.800 -29.569 1.00 97.88 89 MET A N 1
ATOM 648 C CA . MET A 1 89 ? 20.699 2.603 -28.643 1.00 97.88 89 MET A CA 1
ATOM 649 C C . MET A 1 89 ? 19.352 1.939 -28.332 1.00 97.88 89 MET A C 1
ATOM 651 O O . MET A 1 89 ? 18.933 1.933 -27.180 1.00 97.88 89 MET A O 1
ATOM 655 N N . GLN A 1 90 ? 18.693 1.326 -29.319 1.00 97.81 90 GLN A N 1
ATOM 656 C CA . GLN A 1 90 ? 17.458 0.564 -29.091 1.00 97.81 90 GLN A CA 1
ATOM 657 C C . GLN A 1 90 ? 17.682 -0.597 -28.118 1.00 97.81 90 GLN A C 1
ATOM 659 O O . GLN A 1 90 ? 16.896 -0.777 -27.194 1.00 97.81 90 GLN A O 1
ATOM 664 N N . ARG A 1 91 ? 18.794 -1.333 -28.247 1.00 97.38 91 ARG A N 1
ATOM 665 C CA . ARG A 1 91 ? 19.137 -2.394 -27.288 1.00 97.38 91 ARG A CA 1
ATOM 666 C C . ARG A 1 91 ? 19.365 -1.874 -25.873 1.00 97.38 91 ARG A C 1
ATOM 668 O O . ARG A 1 91 ? 18.990 -2.561 -24.925 1.00 97.38 91 ARG A O 1
ATOM 675 N N . GLN A 1 92 ? 19.955 -0.689 -25.729 1.00 97.31 92 GLN A N 1
ATOM 676 C CA . GLN A 1 92 ? 20.118 -0.045 -24.424 1.00 97.31 92 GLN A CA 1
ATOM 677 C C . GLN A 1 92 ? 18.769 0.363 -23.827 1.00 97.31 92 GLN A C 1
ATOM 679 O O . GLN A 1 92 ? 18.541 0.116 -22.649 1.00 97.31 92 GLN A O 1
ATOM 684 N N . VAL A 1 93 ? 17.859 0.922 -24.632 1.00 98.44 93 VAL A N 1
ATOM 685 C CA . VAL A 1 93 ? 16.490 1.236 -24.189 1.00 98.44 93 VAL A CA 1
ATOM 686 C C . VAL A 1 93 ? 15.777 -0.030 -23.719 1.00 98.44 93 VAL A C 1
ATOM 688 O O . VAL A 1 93 ? 15.299 -0.062 -22.591 1.00 98.44 93 VAL A O 1
ATOM 691 N N . ASP A 1 94 ? 15.811 -1.108 -24.508 1.00 98.25 94 ASP A N 1
ATOM 692 C CA . ASP A 1 94 ? 15.199 -2.387 -24.128 1.00 98.25 94 ASP A CA 1
ATOM 693 C C . ASP A 1 94 ? 15.773 -2.948 -22.816 1.00 98.25 94 ASP A C 1
ATOM 695 O O . ASP A 1 94 ? 15.072 -3.615 -22.054 1.00 98.25 94 ASP A O 1
ATOM 699 N N . GLN A 1 95 ? 17.071 -2.750 -22.567 1.00 98.19 95 GLN A N 1
ATOM 700 C CA . GLN A 1 95 ? 17.709 -3.166 -21.320 1.00 98.19 95 GLN A CA 1
ATOM 701 C C . GLN A 1 95 ? 17.225 -2.318 -20.141 1.00 98.19 95 GLN A C 1
ATOM 703 O O . GLN A 1 95 ? 16.799 -2.881 -19.134 1.00 98.19 95 GLN A O 1
ATOM 708 N N . LEU A 1 96 ? 17.244 -0.994 -20.282 1.00 98.69 96 LEU A N 1
ATOM 709 C CA . LEU A 1 96 ? 16.798 -0.070 -19.241 1.00 98.69 96 LEU A CA 1
ATOM 710 C C . LEU A 1 96 ? 15.310 -0.242 -18.921 1.00 98.69 96 LEU A C 1
ATOM 712 O O . LEU A 1 96 ? 14.917 -0.134 -17.763 1.00 98.69 96 LEU A O 1
ATOM 716 N N . ASP A 1 97 ? 14.480 -0.558 -19.914 1.00 98.56 97 ASP A N 1
ATOM 717 C CA . ASP A 1 97 ? 13.060 -0.836 -19.705 1.00 98.56 97 ASP A CA 1
ATOM 718 C C . ASP A 1 97 ? 12.837 -2.125 -18.906 1.00 98.56 97 ASP A C 1
ATOM 720 O O . ASP A 1 97 ? 11.960 -2.161 -18.037 1.00 98.56 97 ASP A O 1
ATOM 724 N N . ARG A 1 98 ? 13.651 -3.167 -19.137 1.00 98.69 98 ARG A N 1
ATOM 725 C CA . ARG A 1 98 ? 13.634 -4.387 -18.311 1.00 98.69 98 ARG A CA 1
ATOM 726 C C . ARG A 1 98 ? 14.065 -4.096 -16.876 1.00 98.69 98 ARG A C 1
ATOM 728 O O . ARG A 1 98 ? 13.339 -4.456 -15.955 1.00 98.69 98 ARG A O 1
ATOM 735 N N . GLU A 1 99 ? 15.173 -3.380 -16.687 1.00 98.69 99 GLU A N 1
ATOM 736 C CA . GLU A 1 99 ? 15.658 -2.981 -15.357 1.00 98.69 99 GLU A CA 1
ATOM 737 C C . GLU A 1 99 ? 14.614 -2.129 -14.617 1.00 98.69 99 GLU A C 1
ATOM 739 O O . GLU A 1 99 ? 14.303 -2.364 -13.449 1.00 98.69 99 GLU A O 1
ATOM 744 N N . ARG A 1 100 ? 13.987 -1.175 -15.313 1.00 98.69 100 ARG A N 1
ATOM 745 C CA . ARG A 1 100 ? 12.893 -0.367 -14.766 1.00 98.69 100 ARG A CA 1
ATOM 746 C C . ARG A 1 100 ? 11.700 -1.232 -14.363 1.00 98.69 100 ARG A C 1
ATOM 748 O O . ARG A 1 100 ? 11.114 -0.988 -13.309 1.00 98.69 100 ARG A O 1
ATOM 755 N N . ALA A 1 101 ? 11.313 -2.206 -15.185 1.00 98.56 101 ALA A N 1
ATOM 756 C CA . ALA A 1 101 ? 10.212 -3.110 -14.868 1.00 98.56 101 ALA A CA 1
ATOM 757 C C . ALA A 1 101 ? 10.517 -3.953 -13.619 1.00 98.56 101 ALA A C 1
ATOM 759 O O . ALA A 1 101 ? 9.665 -4.057 -12.737 1.00 98.56 101 ALA A O 1
ATOM 760 N N . GLU A 1 102 ? 11.734 -4.485 -13.503 1.00 98.50 102 GLU A N 1
ATOM 761 C CA . GLU A 1 102 ? 12.191 -5.232 -12.326 1.00 98.50 102 GLU A CA 1
ATOM 762 C C . GLU A 1 102 ? 12.155 -4.372 -11.055 1.00 98.50 102 GLU A C 1
ATOM 764 O O . GLU A 1 102 ? 11.584 -4.789 -10.044 1.00 98.50 102 GLU A O 1
ATOM 769 N N . LEU A 1 103 ? 12.658 -3.135 -11.121 1.00 98.56 103 LEU A N 1
ATOM 770 C CA . LEU A 1 103 ? 12.623 -2.194 -9.996 1.00 98.56 103 LEU A CA 1
ATOM 771 C C . LEU A 1 103 ? 11.193 -1.845 -9.560 1.00 98.56 103 LEU A C 1
ATOM 773 O O . LEU A 1 103 ? 10.919 -1.738 -8.364 1.00 98.56 103 LEU A O 1
ATOM 777 N N . LEU A 1 104 ? 10.265 -1.679 -10.507 1.00 98.50 104 LEU A N 1
ATOM 778 C CA . LEU A 1 104 ? 8.856 -1.420 -10.192 1.00 98.50 104 LEU A CA 1
ATOM 779 C C . LEU A 1 104 ? 8.188 -2.625 -9.526 1.00 98.50 104 LEU A C 1
ATOM 781 O O . LEU A 1 104 ? 7.412 -2.451 -8.583 1.00 98.50 104 LEU A O 1
ATOM 785 N N . VAL A 1 105 ? 8.498 -3.840 -9.984 1.00 98.62 105 VAL A N 1
ATOM 786 C CA . VAL A 1 105 ? 8.016 -5.073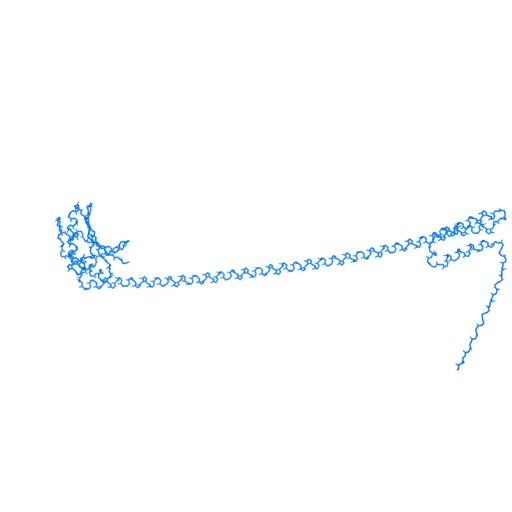 -9.351 1.00 98.62 105 VAL A CA 1
ATOM 787 C C . VAL A 1 105 ? 8.560 -5.183 -7.927 1.00 98.62 105 VAL A C 1
ATOM 789 O O . VAL A 1 105 ? 7.790 -5.458 -7.009 1.00 98.62 105 VAL A O 1
ATOM 792 N N . GLU A 1 106 ? 9.847 -4.913 -7.709 1.00 98.31 106 GLU A N 1
ATOM 793 C CA . GLU A 1 106 ? 10.441 -4.949 -6.370 1.00 98.31 106 GLU A CA 1
ATOM 794 C C . GLU A 1 106 ? 9.829 -3.890 -5.437 1.00 98.31 106 GLU A C 1
ATOM 796 O O . GLU A 1 106 ? 9.482 -4.196 -4.293 1.00 98.31 106 GLU A O 1
ATOM 801 N N . ALA A 1 107 ? 9.639 -2.659 -5.921 1.00 98.12 107 ALA A N 1
ATOM 802 C CA . ALA A 1 107 ? 8.967 -1.606 -5.163 1.00 98.12 107 ALA A CA 1
ATOM 803 C C . ALA A 1 107 ? 7.541 -2.029 -4.768 1.00 98.12 107 ALA A C 1
ATOM 805 O O . ALA A 1 107 ? 7.182 -1.970 -3.592 1.00 98.12 107 ALA A O 1
ATOM 806 N N . SER A 1 108 ? 6.772 -2.569 -5.720 1.00 96.75 108 SER A N 1
ATOM 807 C CA . SER A 1 108 ? 5.421 -3.082 -5.471 1.00 96.75 108 SER A CA 1
ATOM 808 C C . SER A 1 108 ? 5.400 -4.217 -4.439 1.00 96.75 108 SER A C 1
ATOM 810 O O . SER A 1 108 ? 4.533 -4.243 -3.565 1.00 96.75 108 SER A O 1
ATOM 812 N N . GLN A 1 109 ? 6.369 -5.135 -4.485 1.00 98.06 109 GLN A N 1
ATOM 813 C CA . GLN A 1 109 ? 6.483 -6.217 -3.504 1.00 98.06 109 GLN A CA 1
ATOM 814 C C . GLN A 1 109 ? 6.789 -5.692 -2.098 1.00 98.06 109 GLN A C 1
ATOM 816 O O . GLN A 1 109 ? 6.190 -6.160 -1.126 1.00 98.06 109 GLN A O 1
ATOM 821 N N . ARG A 1 110 ? 7.689 -4.707 -1.978 1.00 98.31 110 ARG A N 1
ATOM 822 C CA . ARG A 1 110 ? 8.015 -4.068 -0.694 1.00 98.31 110 ARG A CA 1
ATOM 823 C C . ARG A 1 110 ? 6.804 -3.345 -0.110 1.00 98.31 110 ARG A C 1
ATOM 825 O O . ARG A 1 110 ? 6.537 -3.493 1.083 1.00 98.31 110 ARG A O 1
ATOM 832 N N . ASP A 1 111 ? 6.049 -2.630 -0.934 1.00 97.81 111 ASP A N 1
ATOM 833 C CA . ASP A 1 111 ? 4.841 -1.930 -0.493 1.00 97.81 111 ASP A CA 1
ATOM 834 C C . ASP A 1 111 ? 3.744 -2.914 -0.066 1.00 97.81 111 ASP A C 1
ATOM 836 O O . ASP A 1 111 ? 3.158 -2.763 1.007 1.00 97.81 111 ASP A O 1
ATOM 840 N N . 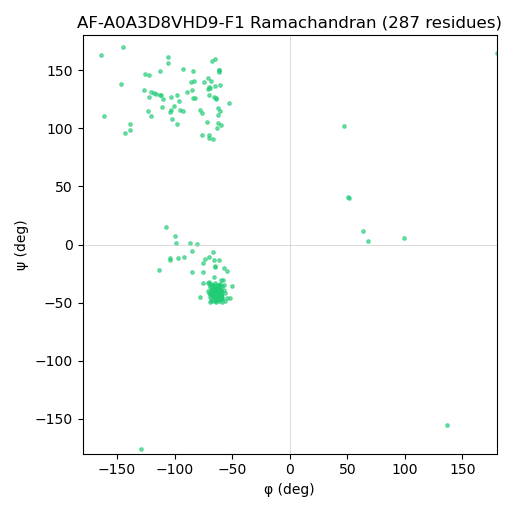ALA A 1 112 ? 3.530 -3.990 -0.828 1.00 98.19 112 ALA A N 1
ATOM 841 C CA . ALA A 1 112 ? 2.594 -5.049 -0.454 1.00 98.19 112 ALA A CA 1
ATOM 842 C C . ALA A 1 112 ? 2.992 -5.744 0.862 1.00 98.19 112 ALA A C 1
ATOM 844 O O . ALA A 1 112 ? 2.128 -6.071 1.678 1.00 98.19 112 ALA A O 1
ATOM 845 N N . ALA A 1 113 ? 4.290 -5.959 1.099 1.00 98.12 113 ALA A N 1
ATOM 846 C CA . ALA A 1 113 ? 4.787 -6.517 2.355 1.00 98.12 113 ALA A CA 1
ATOM 847 C C . ALA A 1 113 ? 4.538 -5.575 3.545 1.00 98.12 113 ALA A C 1
ATOM 849 O O . ALA A 1 113 ? 4.080 -6.033 4.594 1.00 98.12 113 ALA A O 1
ATOM 850 N N . ARG A 1 114 ? 4.770 -4.265 3.379 1.00 98.25 114 ARG A N 1
ATOM 851 C CA . ARG A 1 114 ? 4.473 -3.253 4.409 1.00 98.25 114 ARG A CA 1
ATOM 852 C C . ARG A 1 114 ? 2.983 -3.196 4.729 1.00 98.25 114 ARG A C 1
ATOM 854 O O . ARG A 1 114 ? 2.621 -3.292 5.896 1.00 98.25 114 ARG A O 1
ATOM 861 N N . ALA A 1 115 ? 2.127 -3.156 3.710 1.00 98.12 115 ALA A N 1
ATOM 862 C CA . ALA A 1 115 ? 0.677 -3.143 3.893 1.00 98.12 115 ALA A CA 1
ATOM 863 C C . ALA A 1 115 ? 0.171 -4.390 4.643 1.00 98.12 115 ALA A C 1
ATOM 865 O O . ALA A 1 115 ? -0.686 -4.287 5.520 1.00 98.12 115 ALA A O 1
ATOM 866 N N . ARG A 1 116 ? 0.726 -5.577 4.351 1.00 97.69 116 ARG A N 1
ATOM 867 C CA . ARG A 1 116 ? 0.409 -6.812 5.093 1.00 97.69 116 ARG A CA 1
ATOM 868 C C . ARG A 1 116 ? 0.868 -6.746 6.548 1.00 97.69 116 ARG A C 1
ATOM 870 O O . ARG A 1 116 ? 0.114 -7.144 7.428 1.00 97.69 116 ARG A O 1
ATOM 877 N N . ALA A 1 117 ? 2.073 -6.236 6.805 1.00 98.25 117 ALA A N 1
ATOM 878 C CA . ALA A 1 117 ? 2.588 -6.080 8.163 1.00 98.25 117 ALA A CA 1
ATOM 879 C C . ALA A 1 117 ? 1.742 -5.094 8.989 1.00 98.25 117 ALA A C 1
ATOM 881 O O . ALA A 1 117 ? 1.441 -5.359 10.152 1.00 98.25 117 ALA A O 1
ATOM 882 N N . GLU A 1 118 ? 1.315 -3.983 8.387 1.00 98.25 118 GLU A N 1
ATOM 883 C CA . GLU A 1 118 ? 0.409 -3.020 9.019 1.00 98.25 118 GLU A CA 1
ATOM 884 C C . GLU A 1 118 ? -0.969 -3.630 9.293 1.00 98.25 118 GLU A C 1
ATOM 886 O O . GLU A 1 118 ? -1.499 -3.470 10.393 1.00 98.25 118 GLU A O 1
ATOM 891 N N . ASN A 1 119 ? -1.527 -4.382 8.340 1.00 98.31 119 ASN A N 1
ATOM 892 C CA . ASN A 1 119 ? -2.809 -5.057 8.526 1.00 98.31 119 ASN A CA 1
ATOM 893 C C . ASN A 1 119 ? -2.753 -6.097 9.655 1.00 98.31 119 ASN A C 1
ATOM 895 O O . ASN A 1 119 ? -3.640 -6.115 10.507 1.00 98.31 119 ASN A O 1
ATOM 899 N N . GLU A 1 120 ? -1.685 -6.898 9.724 1.00 98.00 120 GLU A N 1
ATOM 900 C CA . GLU A 1 120 ? -1.511 -7.867 10.810 1.00 98.00 120 GLU A CA 1
ATOM 901 C C . GLU A 1 120 ? -1.344 -7.165 12.161 1.00 98.00 120 GLU A C 1
ATOM 903 O O . GLU A 1 120 ? -1.949 -7.577 13.149 1.00 98.00 120 GLU A O 1
ATOM 908 N N . ARG A 1 121 ? -0.605 -6.049 12.215 1.00 98.38 121 ARG A N 1
ATOM 909 C CA . ARG A 1 121 ? -0.490 -5.241 13.437 1.00 98.38 121 ARG A CA 1
ATOM 910 C C . ARG A 1 121 ? -1.853 -4.735 13.911 1.00 98.38 121 ARG A C 1
ATOM 912 O O . ARG A 1 121 ? -2.142 -4.822 15.103 1.00 98.38 121 ARG A O 1
ATOM 919 N N . LEU A 1 122 ? -2.686 -4.226 13.003 1.00 98.31 122 LEU A N 1
ATOM 920 C CA . LEU A 1 122 ? -4.041 -3.776 13.334 1.00 98.31 122 LEU A CA 1
ATOM 921 C C . LEU A 1 122 ? -4.927 -4.941 13.792 1.00 98.31 122 LEU A C 1
ATOM 923 O O . LEU A 1 122 ? -5.681 -4.792 14.751 1.00 98.31 122 LEU A O 1
ATOM 927 N N . ARG A 1 123 ? -4.803 -6.114 13.160 1.00 98.25 123 ARG A N 1
ATOM 928 C CA . ARG A 1 123 ? -5.529 -7.329 13.553 1.00 98.25 123 ARG A CA 1
ATOM 929 C C . ARG A 1 123 ? -5.169 -7.767 14.971 1.00 98.25 123 ARG A C 1
ATOM 931 O O . ARG A 1 123 ? -6.068 -8.042 15.761 1.00 98.25 123 ARG A O 1
ATOM 938 N N . LEU A 1 124 ? -3.879 -7.770 15.310 1.00 98.31 124 LEU A N 1
ATOM 939 C CA . LEU A 1 124 ? -3.400 -8.085 16.658 1.00 98.31 124 LEU A CA 1
ATOM 940 C C . LEU A 1 124 ? -3.879 -7.056 17.687 1.00 98.31 124 LEU A C 1
ATOM 942 O O . LEU A 1 124 ? -4.314 -7.431 18.770 1.00 98.31 124 LEU A O 1
ATOM 946 N N . GLN A 1 125 ? -3.855 -5.763 17.352 1.00 98.12 125 GLN A N 1
ATOM 947 C CA . GLN A 1 125 ? -4.391 -4.717 18.230 1.00 98.12 125 GLN A CA 1
ATOM 948 C C . GLN A 1 125 ? -5.891 -4.889 18.486 1.00 98.12 125 GLN A C 1
ATOM 950 O O . GLN A 1 125 ? -6.324 -4.778 19.630 1.00 98.12 125 GLN A O 1
ATOM 955 N N . ALA A 1 126 ? -6.671 -5.209 17.452 1.00 98.00 126 ALA A N 1
ATOM 956 C CA . ALA A 1 126 ? -8.098 -5.480 17.596 1.00 98.00 126 ALA A CA 1
ATOM 957 C C . ALA A 1 126 ? -8.368 -6.731 18.451 1.00 98.00 126 ALA A C 1
ATOM 959 O O . ALA A 1 126 ? -9.285 -6.717 19.269 1.00 98.00 126 ALA A O 1
ATOM 960 N N . GLN A 1 127 ? -7.559 -7.788 18.306 1.00 98.00 127 GLN A N 1
ATOM 961 C CA . GLN A 1 127 ? -7.656 -8.987 19.148 1.00 98.00 127 GLN A CA 1
ATOM 962 C C . GLN A 1 127 ? -7.347 -8.677 20.615 1.00 98.00 127 GLN A C 1
ATOM 964 O O . GLN A 1 127 ? -8.152 -9.019 21.474 1.00 98.00 127 GLN A O 1
ATOM 969 N N . MET A 1 128 ? -6.255 -7.960 20.902 1.00 98.31 128 MET A N 1
ATOM 970 C CA . MET A 1 128 ? -5.916 -7.560 22.275 1.00 98.31 128 MET A CA 1
ATOM 971 C C . MET A 1 128 ? -7.021 -6.707 22.911 1.00 98.31 128 MET A C 1
ATOM 973 O O . MET A 1 128 ? -7.412 -6.960 24.043 1.00 98.31 128 MET A O 1
ATOM 977 N N . GLN A 1 129 ? -7.582 -5.739 22.176 1.00 97.88 129 GLN A N 1
ATOM 978 C CA . GLN A 1 129 ? -8.697 -4.925 22.677 1.00 97.88 129 GLN A CA 1
ATOM 979 C C . GLN A 1 129 ? -9.952 -5.759 22.959 1.00 97.88 129 GLN A C 1
ATOM 981 O O . GLN A 1 129 ? -10.647 -5.507 23.942 1.00 97.88 129 GLN A O 1
ATOM 986 N N . ALA A 1 130 ? -10.249 -6.752 22.115 1.00 97.94 130 ALA A N 1
ATOM 987 C CA . ALA A 1 130 ? -11.372 -7.657 22.335 1.00 97.94 130 ALA A CA 1
ATOM 988 C C . ALA A 1 130 ? -11.154 -8.533 23.580 1.00 97.94 130 ALA A C 1
ATOM 990 O O . ALA A 1 130 ? -12.069 -8.674 24.387 1.00 97.94 130 ALA A O 1
ATOM 991 N N . GLU A 1 131 ? -9.945 -9.066 23.773 1.00 97.94 131 GLU A N 1
ATOM 992 C CA . GLU A 1 131 ? -9.581 -9.848 24.960 1.00 97.94 131 GLU A CA 1
ATOM 993 C C . GLU A 1 131 ? -9.627 -9.009 26.244 1.00 97.94 131 GLU A C 1
ATOM 995 O O . GLU A 1 131 ? -10.157 -9.458 27.260 1.00 97.94 131 GLU A O 1
ATOM 1000 N N . GLU A 1 132 ? -9.123 -7.773 26.212 1.00 97.81 132 GLU A N 1
ATOM 1001 C CA . GLU A 1 132 ? -9.194 -6.846 27.346 1.00 97.81 132 GLU A CA 1
ATOM 1002 C C . GLU A 1 132 ? -10.641 -6.478 27.693 1.00 97.81 132 GLU A C 1
ATOM 1004 O O . GLU A 1 132 ? -11.008 -6.462 28.870 1.00 97.81 132 GLU A O 1
ATOM 1009 N N . ALA A 1 133 ? -11.482 -6.233 26.684 1.00 97.62 133 ALA A N 1
ATOM 1010 C CA . ALA A 1 133 ? -12.902 -5.966 26.887 1.00 97.62 133 ALA A CA 1
ATOM 1011 C C . ALA A 1 133 ? -13.630 -7.178 27.486 1.00 97.62 133 ALA A C 1
ATOM 1013 O O . ALA A 1 133 ? -14.440 -7.015 28.399 1.00 97.62 133 ALA A O 1
ATOM 1014 N N . GLU A 1 134 ? -13.324 -8.389 27.016 1.00 97.19 134 GLU A N 1
ATOM 1015 C CA . GLU A 1 134 ? -13.888 -9.629 27.555 1.00 97.19 134 GLU A CA 1
ATOM 1016 C C . GLU A 1 134 ? -13.444 -9.853 29.007 1.00 97.19 134 GLU A C 1
ATOM 1018 O O . GLU A 1 134 ? -14.263 -10.151 29.877 1.00 97.19 134 GLU A O 1
ATOM 1023 N N . ARG A 1 135 ? -12.163 -9.615 29.309 1.00 97.62 135 ARG A N 1
ATOM 1024 C CA . ARG A 1 135 ? -11.633 -9.689 30.675 1.00 97.62 135 ARG A CA 1
ATOM 1025 C C . ARG A 1 135 ? -12.321 -8.688 31.603 1.00 97.62 135 ARG A C 1
ATOM 1027 O O . ARG A 1 135 ? -12.654 -9.042 32.732 1.00 97.62 135 ARG A O 1
ATOM 1034 N N . LEU A 1 136 ? -12.546 -7.457 31.143 1.00 97.50 136 LEU A N 1
ATOM 1035 C CA . LEU A 1 136 ? -13.246 -6.436 31.924 1.00 97.50 136 LEU A CA 1
ATOM 1036 C C . LEU A 1 136 ? -14.717 -6.809 32.155 1.00 97.50 136 LEU A C 1
ATOM 1038 O O . LEU A 1 136 ? -15.232 -6.595 33.251 1.00 97.50 136 LEU A O 1
ATOM 1042 N N . ARG A 1 137 ? -15.388 -7.406 31.160 1.00 96.88 137 ARG A N 1
ATOM 1043 C CA . ARG A 1 137 ? -16.753 -7.934 31.323 1.00 96.88 137 ARG A CA 1
ATOM 1044 C C . ARG A 1 137 ? -16.807 -9.031 32.377 1.00 96.88 137 ARG A C 1
ATOM 1046 O O . ARG A 1 137 ? -17.617 -8.929 33.288 1.00 96.88 137 ARG A O 1
ATOM 1053 N N . GLN A 1 138 ? -15.905 -10.009 32.313 1.00 97.38 138 GLN A N 1
ATOM 1054 C CA . GLN A 1 138 ? -15.827 -11.080 33.311 1.00 97.38 138 GLN A CA 1
ATOM 1055 C C . GLN A 1 138 ? -15.574 -10.535 34.723 1.00 97.38 138 GLN A C 1
ATOM 1057 O O . GLN A 1 138 ? -16.171 -11.014 35.683 1.00 97.38 138 GLN A O 1
ATOM 1062 N N . GLN A 1 139 ? -14.726 -9.509 34.860 1.00 96.69 139 GLN A N 1
ATOM 1063 C CA . GLN A 1 139 ? -14.518 -8.827 36.142 1.00 96.69 139 GLN A CA 1
ATOM 1064 C C . GLN A 1 139 ? -15.790 -8.123 36.624 1.00 96.69 139 GLN A C 1
ATOM 1066 O O . GLN A 1 139 ? -16.190 -8.319 37.765 1.00 96.69 139 GLN A O 1
ATOM 1071 N N . SER A 1 140 ? -16.467 -7.371 35.753 1.00 96.56 140 SER A N 1
ATOM 1072 C CA . SER A 1 140 ? -17.725 -6.701 36.100 1.00 96.56 140 SER A CA 1
ATOM 1073 C C . SER A 1 140 ? -18.830 -7.687 36.487 1.00 96.56 140 SER A C 1
ATOM 1075 O O . SER A 1 140 ? -19.633 -7.380 37.366 1.00 96.56 140 SER A O 1
ATOM 1077 N N . GLU A 1 141 ? -18.908 -8.843 35.829 1.00 96.50 141 GLU A N 1
ATOM 1078 C CA . GLU A 1 141 ? -19.862 -9.903 36.165 1.00 96.50 141 GLU A CA 1
ATOM 1079 C C . GLU A 1 141 ? -19.533 -10.532 37.522 1.00 96.50 141 GLU A C 1
ATOM 1081 O O . GLU A 1 141 ? -20.426 -10.691 38.353 1.00 96.50 141 GLU A O 1
ATOM 1086 N N . ALA A 1 142 ? -18.256 -10.825 37.786 1.00 96.00 142 ALA A N 1
ATOM 1087 C CA . ALA A 1 142 ? -17.813 -11.336 39.081 1.00 96.00 142 ALA A CA 1
ATOM 1088 C C . ALA A 1 142 ? -18.093 -10.340 40.220 1.00 96.00 142 ALA A C 1
ATOM 1090 O O . ALA A 1 142 ? -18.599 -10.737 41.270 1.00 96.00 142 ALA A O 1
ATOM 1091 N N . ASP A 1 143 ? -17.835 -9.050 39.997 1.00 94.69 143 ASP A N 1
ATOM 1092 C CA . ASP A 1 143 ? -18.131 -7.989 40.961 1.00 94.69 143 ASP A CA 1
ATOM 1093 C C . ASP A 1 143 ? -19.641 -7.865 41.210 1.00 94.69 143 ASP A C 1
ATOM 1095 O O . ASP A 1 143 ? -20.073 -7.739 42.357 1.00 94.69 143 ASP A O 1
ATOM 1099 N N . ALA A 1 144 ? -20.469 -7.954 40.163 1.00 95.81 144 ALA A N 1
ATOM 1100 C CA . ALA A 1 144 ? -21.925 -7.933 40.301 1.00 95.81 144 ALA A CA 1
ATOM 1101 C C . ALA A 1 144 ? -22.444 -9.128 41.120 1.00 95.81 144 ALA A C 1
ATOM 1103 O O . ALA A 1 144 ? -23.294 -8.944 41.995 1.00 95.81 144 ALA A O 1
ATOM 1104 N N . VAL A 1 145 ? -21.903 -10.329 40.888 1.00 96.44 145 VAL A N 1
ATOM 1105 C CA . VAL A 1 145 ? -22.219 -11.524 41.687 1.00 96.44 145 VAL A CA 1
ATOM 1106 C C . VAL A 1 145 ? -21.791 -11.330 43.144 1.00 96.44 145 VAL A C 1
ATOM 1108 O O . VAL A 1 145 ? -22.589 -11.574 44.045 1.00 96.44 145 VAL A O 1
ATOM 1111 N N . ALA A 1 146 ? -20.591 -10.801 43.398 1.00 94.62 146 ALA A N 1
ATOM 1112 C CA . ALA A 1 146 ? -20.126 -10.526 44.757 1.00 94.62 146 ALA A CA 1
ATOM 1113 C C . ALA A 1 146 ? -21.033 -9.521 45.494 1.00 94.62 146 ALA A C 1
ATOM 1115 O O . ALA A 1 146 ? -21.347 -9.712 46.671 1.00 94.62 146 ALA A O 1
ATOM 1116 N N . MET A 1 147 ? -21.506 -8.472 44.813 1.00 94.12 147 MET A N 1
ATOM 1117 C CA . MET A 1 147 ? -22.462 -7.517 45.391 1.00 94.12 147 MET A CA 1
ATOM 1118 C C . MET A 1 147 ? -23.816 -8.169 45.687 1.00 94.12 147 MET A C 1
ATOM 1120 O O . MET A 1 147 ? -24.401 -7.919 46.744 1.00 94.12 147 MET A O 1
ATOM 1124 N N . GLN A 1 148 ? -24.301 -9.034 44.792 1.00 94.31 148 GLN A N 1
ATOM 1125 C CA . GLN A 1 148 ? -25.531 -9.795 45.009 1.00 94.31 148 GLN A CA 1
ATOM 1126 C C . GLN A 1 148 ? -25.409 -10.733 46.219 1.00 94.31 148 GLN A C 1
ATOM 1128 O O . GLN A 1 148 ? -26.338 -10.811 47.029 1.00 94.31 148 GLN A O 1
ATOM 1133 N N . ASP A 1 149 ? -24.264 -11.394 46.388 1.00 92.69 149 ASP A N 1
ATOM 1134 C CA . ASP A 1 149 ? -23.985 -12.255 47.537 1.00 92.69 149 ASP A CA 1
ATOM 1135 C C . ASP A 1 149 ? -23.980 -11.454 48.844 1.00 92.69 149 ASP A C 1
ATOM 1137 O O . ASP A 1 149 ? -24.644 -11.849 49.809 1.00 92.69 149 ASP A O 1
ATOM 1141 N N . VAL A 1 150 ? -23.325 -10.287 48.870 1.00 93.19 150 VAL A N 1
ATOM 1142 C CA . VAL A 1 150 ? -23.346 -9.371 50.025 1.00 93.19 150 VAL A CA 1
ATOM 1143 C C . VAL A 1 150 ? -24.773 -8.925 50.347 1.00 93.19 150 VAL A C 1
ATOM 1145 O O . VAL A 1 150 ? -25.184 -8.965 51.510 1.00 93.19 150 VAL A O 1
ATOM 1148 N N . GLU A 1 151 ? -25.564 -8.543 49.343 1.00 92.69 151 GLU A N 1
ATOM 1149 C CA . GLU A 1 151 ? -26.954 -8.141 49.558 1.00 92.69 151 GLU A CA 1
ATOM 1150 C C . GLU A 1 151 ? -27.812 -9.304 50.078 1.00 92.69 151 GLU A C 1
ATOM 1152 O O . GLU A 1 151 ? -28.641 -9.117 50.976 1.00 92.69 151 GLU A O 1
ATOM 1157 N N . SER A 1 152 ? -27.598 -10.519 49.570 1.00 91.88 152 SER A N 1
ATOM 1158 C CA . SER A 1 152 ? -28.289 -11.718 50.047 1.00 91.88 152 SER A CA 1
ATOM 1159 C C . SER A 1 152 ? -27.950 -12.026 51.513 1.00 91.88 152 SER A C 1
ATOM 1161 O O . SER A 1 152 ? -28.853 -12.297 52.312 1.00 91.88 152 SER A O 1
ATOM 1163 N N . ALA A 1 153 ? -26.679 -11.882 51.906 1.00 90.00 153 ALA A N 1
ATOM 1164 C CA . ALA A 1 153 ? -26.221 -12.068 53.277 1.00 90.00 153 ALA A CA 1
ATOM 1165 C C . ALA A 1 153 ? -26.817 -11.008 54.216 1.00 90.00 153 ALA A C 1
ATOM 1167 O O . ALA A 1 153 ? -27.324 -11.347 55.289 1.00 90.00 153 ALA A O 1
ATOM 1168 N N . LEU A 1 154 ? -26.840 -9.737 53.797 1.00 90.25 154 LEU A N 1
ATOM 1169 C CA . LEU A 1 154 ? -27.468 -8.645 54.550 1.00 90.25 154 LEU A CA 1
ATOM 1170 C C . LEU A 1 154 ? -28.974 -8.873 54.735 1.00 90.25 154 LEU A C 1
ATOM 1172 O O . LEU A 1 154 ? -29.479 -8.724 55.851 1.00 90.25 154 LEU A O 1
ATOM 1176 N N . LYS A 1 155 ? -29.691 -9.297 53.685 1.00 89.88 155 LYS A N 1
ATOM 1177 C CA . LYS A 1 155 ? -31.113 -9.680 53.776 1.00 89.88 155 LYS A CA 1
ATOM 1178 C C . LYS A 1 155 ? -31.322 -10.855 54.731 1.00 89.88 155 LYS A C 1
ATOM 1180 O O . LYS A 1 155 ? -32.265 -10.829 55.521 1.00 89.88 155 LYS A O 1
ATOM 1185 N N . GLY A 1 156 ? -30.435 -11.850 54.710 1.00 88.31 156 GLY A N 1
ATOM 1186 C CA . GLY A 1 156 ? -30.457 -12.979 55.640 1.00 88.31 156 GLY A CA 1
ATOM 1187 C C . GLY A 1 156 ? -30.291 -12.550 57.101 1.00 88.31 156 GLY A C 1
ATOM 1188 O O . GLY A 1 156 ? -31.082 -12.951 57.958 1.00 88.31 156 GLY A O 1
ATOM 1189 N N . VAL A 1 157 ? -29.313 -11.684 57.391 1.00 87.50 157 VAL A N 1
ATOM 1190 C CA . VAL A 1 157 ? -29.081 -11.138 58.741 1.00 87.50 157 VAL A CA 1
ATOM 1191 C C . VAL A 1 157 ? -30.261 -10.282 59.202 1.00 87.50 157 VAL A C 1
ATOM 1193 O O . VAL A 1 157 ? -30.743 -10.465 60.322 1.00 87.50 157 VAL A O 1
ATOM 1196 N N . ALA A 1 158 ? -30.772 -9.399 58.339 1.00 85.81 158 ALA A N 1
ATOM 1197 C CA . ALA A 1 158 ? -31.950 -8.589 58.636 1.00 85.81 158 ALA A CA 1
ATOM 1198 C C . ALA A 1 158 ? -33.174 -9.473 58.929 1.00 85.81 158 ALA A C 1
ATOM 1200 O O . ALA A 1 158 ? -33.839 -9.283 59.945 1.00 85.81 158 ALA A O 1
ATOM 1201 N N . GLY A 1 159 ? -33.417 -10.502 58.111 1.00 85.94 159 GLY A N 1
ATOM 1202 C CA . GLY A 1 159 ? -34.486 -11.477 58.331 1.00 85.94 159 GLY A CA 1
ATOM 1203 C C . GLY A 1 159 ? -34.343 -12.226 59.660 1.00 85.94 159 GLY A C 1
ATOM 1204 O O . GLY A 1 159 ? -35.314 -12.348 60.410 1.00 85.94 159 GLY A O 1
ATOM 1205 N N . ALA A 1 160 ? -33.128 -12.662 60.010 1.00 84.00 160 ALA A N 1
ATOM 1206 C CA . ALA A 1 160 ? -32.848 -13.305 61.293 1.00 84.00 160 ALA A CA 1
ATOM 1207 C C . ALA A 1 160 ? -33.077 -12.357 62.484 1.00 84.00 160 ALA A C 1
ATOM 1209 O O . ALA A 1 160 ? -33.612 -12.771 63.517 1.00 84.00 160 ALA A O 1
ATOM 1210 N N . GLN A 1 161 ? -32.718 -11.079 62.349 1.00 86.50 161 GLN A N 1
ATOM 1211 C CA . GLN A 1 161 ? -32.976 -10.062 63.367 1.00 86.50 161 GLN A CA 1
ATOM 1212 C C . GLN A 1 161 ? -34.478 -9.794 63.526 1.00 86.50 161 GLN A C 1
ATOM 1214 O O . GLN A 1 161 ? -34.975 -9.781 64.655 1.00 86.50 161 GLN A O 1
ATOM 1219 N N . THR A 1 162 ? -35.225 -9.660 62.426 1.00 85.56 162 THR A N 1
ATOM 1220 C CA . THR A 1 162 ? -36.688 -9.519 62.454 1.00 85.56 162 THR A CA 1
ATOM 1221 C C . THR A 1 162 ? -37.352 -10.730 63.112 1.00 85.56 162 THR A C 1
ATOM 1223 O O . THR A 1 162 ? -38.221 -10.562 63.967 1.00 85.56 162 THR A O 1
ATOM 1226 N N . ALA A 1 163 ? -36.906 -11.950 62.795 1.00 83.19 163 ALA A N 1
ATOM 1227 C CA . ALA A 1 163 ? -37.416 -13.171 63.417 1.00 83.19 163 ALA A CA 1
ATOM 1228 C C . ALA A 1 163 ? -37.159 -13.207 64.934 1.00 83.19 163 ALA A C 1
ATOM 1230 O O . ALA A 1 163 ? -38.062 -13.541 65.703 1.00 83.19 163 ALA A O 1
ATOM 1231 N N . ARG A 1 164 ? -35.963 -12.803 65.390 1.00 87.00 164 ARG A N 1
ATOM 1232 C CA . ARG A 1 164 ? -35.637 -12.702 66.826 1.00 87.00 164 ARG A CA 1
ATOM 1233 C C . ARG A 1 164 ? -36.504 -11.670 67.546 1.00 87.00 164 ARG A C 1
ATOM 1235 O O . ARG A 1 164 ? -36.982 -11.954 68.642 1.00 87.00 164 ARG A O 1
ATOM 1242 N N . LEU A 1 165 ? -36.732 -10.505 66.937 1.00 87.88 165 LEU A N 1
ATOM 1243 C CA . LEU A 1 165 ? -37.599 -9.466 67.502 1.00 87.88 165 LEU A CA 1
ATOM 1244 C C . LEU A 1 165 ? -39.052 -9.941 67.624 1.00 87.88 165 LEU A C 1
ATOM 1246 O O . LEU A 1 165 ? -39.672 -9.738 68.667 1.00 87.88 165 LEU A O 1
ATOM 1250 N N . ASN A 1 166 ? -39.580 -10.619 66.603 1.00 82.94 166 ASN A N 1
ATOM 1251 C CA . ASN A 1 166 ? -40.929 -11.184 66.651 1.00 82.94 166 ASN A CA 1
ATOM 1252 C C . ASN A 1 166 ? -41.047 -12.274 67.728 1.00 82.94 166 ASN A C 1
ATOM 1254 O O . ASN A 1 166 ? -41.960 -12.222 68.546 1.00 82.94 166 ASN A O 1
ATOM 1258 N N . ALA A 1 167 ? -40.073 -13.187 67.818 1.00 85.25 167 ALA A N 1
ATOM 1259 C CA . ALA A 1 167 ? -40.053 -14.216 68.859 1.00 85.25 167 ALA A CA 1
ATOM 1260 C C . ALA A 1 167 ? -39.971 -13.625 70.280 1.00 85.25 167 ALA A C 1
ATOM 1262 O O . ALA A 1 167 ? -40.589 -14.151 71.207 1.00 85.25 167 ALA A O 1
ATOM 1263 N N . ALA A 1 168 ? -39.228 -12.529 70.469 1.00 86.62 168 ALA A N 1
ATOM 1264 C CA . ALA A 1 168 ? -39.179 -11.816 71.744 1.00 86.62 168 ALA A CA 1
ATOM 1265 C C . ALA A 1 168 ? -40.536 -11.179 72.095 1.00 86.62 168 ALA A C 1
ATOM 1267 O O . ALA A 1 168 ? -41.002 -11.336 73.224 1.00 86.62 168 ALA A O 1
ATOM 1268 N N . ARG A 1 169 ? -41.203 -10.534 71.127 1.00 83.31 169 ARG A N 1
ATOM 1269 C CA . ARG A 1 169 ? -42.552 -9.964 71.304 1.00 83.31 169 ARG A CA 1
ATOM 1270 C C . ARG A 1 169 ? -43.593 -11.031 71.639 1.00 83.31 169 ARG A C 1
ATOM 1272 O O . ARG A 1 169 ? -44.407 -10.824 72.533 1.00 83.31 169 ARG A O 1
ATOM 1279 N N . ASP A 1 170 ? -43.539 -12.188 70.985 1.00 82.44 170 ASP A N 1
ATOM 1280 C CA . ASP A 1 170 ? -44.456 -13.296 71.270 1.00 82.44 170 ASP A CA 1
ATOM 1281 C C . ASP A 1 170 ? -44.251 -13.865 72.681 1.00 82.44 170 ASP A C 1
ATOM 1283 O O . ASP A 1 170 ? -45.222 -14.214 73.354 1.00 82.44 170 ASP A O 1
ATOM 1287 N N . ARG A 1 171 ? -43.002 -13.931 73.167 1.00 82.75 171 ARG A N 1
ATOM 1288 C CA . ARG A 1 171 ? -42.710 -14.316 74.559 1.00 82.75 171 ARG A CA 1
ATOM 1289 C C . ARG A 1 171 ? -43.232 -13.286 75.556 1.00 82.75 171 ARG A C 1
ATOM 1291 O O . ARG A 1 171 ? -43.845 -13.683 76.539 1.00 82.75 171 ARG A O 1
ATOM 1298 N N . GLN A 1 172 ? -43.044 -11.994 75.288 1.00 81.50 172 GLN A N 1
ATOM 1299 C CA . GLN A 1 172 ? -43.597 -10.922 76.125 1.00 81.50 172 GLN A CA 1
ATOM 1300 C C . GLN A 1 172 ? -45.124 -10.998 76.200 1.00 81.50 172 GLN A C 1
ATOM 1302 O O . GLN A 1 172 ? -45.685 -10.929 77.287 1.00 81.50 172 GLN A O 1
ATOM 1307 N N . ALA A 1 173 ? -45.796 -11.212 75.066 1.00 78.25 173 ALA A N 1
ATOM 1308 C CA . ALA A 1 173 ? -47.248 -11.358 75.037 1.00 78.25 173 ALA A CA 1
ATOM 1309 C C . ALA A 1 173 ? -47.726 -12.582 75.837 1.00 78.25 173 ALA A C 1
ATOM 1311 O O . ALA A 1 173 ? -48.745 -12.502 76.515 1.00 78.25 173 ALA A O 1
ATOM 1312 N N . LYS A 1 174 ? -47.002 -13.709 75.789 1.00 82.06 174 LYS A N 1
ATOM 1313 C CA . LYS A 1 174 ? -47.319 -14.894 76.606 1.00 82.06 174 LYS A CA 1
ATOM 1314 C C . LYS A 1 174 ? -47.152 -14.626 78.100 1.00 82.06 174 LYS A C 1
ATOM 1316 O O . LYS A 1 174 ? -48.082 -14.900 78.849 1.00 82.06 174 LYS A O 1
ATOM 1321 N N . LEU A 1 175 ? -46.029 -14.033 78.505 1.00 81.38 175 LEU A N 1
ATOM 1322 C CA . LEU A 1 175 ? -45.775 -13.683 79.905 1.00 81.38 175 LEU A CA 1
ATOM 1323 C C . LEU A 1 175 ? -46.832 -12.712 80.444 1.00 81.38 175 LEU A C 1
ATOM 1325 O O . LEU A 1 175 ? -47.385 -12.955 81.506 1.00 81.38 175 LEU A O 1
ATOM 1329 N N . ALA A 1 176 ? -47.206 -11.684 79.677 1.00 76.50 176 ALA A N 1
ATOM 1330 C CA . ALA A 1 176 ? -48.258 -10.748 80.078 1.00 76.50 176 ALA A CA 1
ATOM 1331 C C . ALA A 1 176 ? -49.625 -11.431 80.281 1.00 76.50 176 ALA A C 1
ATOM 1333 O O . ALA A 1 176 ? -50.397 -11.029 81.151 1.00 76.50 176 ALA A O 1
ATOM 1334 N N . ARG A 1 177 ? -49.943 -12.472 79.494 1.00 75.69 177 ARG A N 1
ATOM 1335 C CA . ARG A 1 177 ? -51.158 -13.279 79.705 1.00 75.69 177 ARG A CA 1
ATOM 1336 C C . ARG A 1 177 ? -51.073 -14.074 80.998 1.00 75.69 177 ARG A C 1
ATOM 1338 O O . ARG A 1 177 ? -52.007 -14.026 81.785 1.00 75.69 177 ARG A O 1
ATOM 1345 N N . GLU A 1 178 ? -49.962 -14.768 81.213 1.00 78.06 178 GLU A N 1
ATOM 1346 C CA . GLU A 1 178 ? -49.739 -15.571 82.418 1.00 78.06 178 GLU A CA 1
ATOM 1347 C C . GLU A 1 178 ? -49.768 -14.701 83.684 1.00 78.06 178 GLU A C 1
ATOM 1349 O O . GLU A 1 178 ? -50.426 -15.066 84.653 1.00 78.06 178 GLU A O 1
ATOM 1354 N N . GLU A 1 179 ? -49.154 -13.515 83.662 1.00 78.19 179 GLU A N 1
ATOM 1355 C CA . GLU A 1 179 ? -49.200 -12.549 84.767 1.00 78.19 179 GLU A CA 1
ATOM 1356 C C . GLU A 1 179 ? -50.627 -12.056 85.043 1.00 78.19 179 GLU A C 1
ATOM 1358 O O . GLU A 1 179 ? -51.053 -12.008 86.197 1.00 78.19 179 GLU A O 1
ATOM 1363 N N . ALA A 1 180 ? -51.405 -11.741 84.004 1.00 66.44 180 ALA A N 1
ATOM 1364 C CA . ALA A 1 180 ? -52.791 -11.306 84.167 1.00 66.44 180 ALA A CA 1
ATOM 1365 C C . ALA A 1 180 ? -53.701 -12.418 84.719 1.00 66.44 180 ALA A C 1
ATOM 1367 O O . ALA A 1 180 ? -54.559 -12.154 85.570 1.00 66.44 180 ALA A O 1
ATOM 1368 N N . GLU A 1 181 ? -53.508 -13.660 84.270 1.00 74.50 181 GLU A N 1
ATOM 1369 C CA . GLU A 1 181 ? -54.228 -14.828 84.788 1.00 74.50 181 GLU A CA 1
ATOM 1370 C C . GLU A 1 181 ? -53.832 -15.131 86.242 1.00 74.50 181 GLU A C 1
ATOM 1372 O O . GLU A 1 181 ? -54.704 -15.411 87.068 1.00 74.50 181 GLU A O 1
ATOM 1377 N N . LEU A 1 182 ? -52.548 -14.986 86.594 1.00 69.12 182 LEU A N 1
ATOM 1378 C CA . LEU A 1 182 ? -52.042 -15.207 87.951 1.00 69.12 182 LEU A CA 1
ATOM 1379 C C . LEU A 1 182 ? -52.534 -14.139 88.944 1.00 69.12 182 LEU A C 1
ATOM 1381 O O . LEU A 1 182 ? -52.942 -14.475 90.053 1.00 69.12 182 LEU A O 1
ATOM 1385 N N . VAL A 1 183 ? -52.529 -12.860 88.552 1.00 67.88 183 VAL A N 1
ATOM 1386 C CA . VAL A 1 183 ? -52.925 -11.727 89.415 1.00 67.88 183 VAL A CA 1
ATOM 1387 C C . VAL A 1 183 ? -54.432 -11.700 89.676 1.00 67.88 183 VAL A C 1
ATOM 1389 O O . VAL A 1 183 ? -54.868 -11.296 90.753 1.00 67.88 183 VAL A O 1
ATOM 1392 N N . THR A 1 184 ? -55.244 -12.124 88.706 1.00 60.00 184 THR A N 1
ATOM 1393 C CA . THR A 1 184 ? -56.711 -12.032 88.811 1.00 60.00 184 THR A CA 1
ATOM 1394 C C . THR A 1 184 ? -57.401 -13.360 89.116 1.00 60.00 184 THR A C 1
ATOM 1396 O O . THR A 1 184 ? -58.593 -13.356 89.430 1.00 60.00 184 THR A O 1
ATOM 1399 N N . GLY A 1 185 ? -56.688 -14.490 89.023 1.00 60.09 185 GLY A N 1
ATOM 1400 C CA . GLY A 1 185 ? -57.244 -15.836 89.205 1.00 60.09 185 GLY A CA 1
ATOM 1401 C C . GLY A 1 185 ? -58.301 -16.224 88.160 1.00 60.09 185 GLY A C 1
ATOM 1402 O O . GLY A 1 185 ? -59.019 -17.207 88.345 1.00 60.09 185 GLY A O 1
ATOM 1403 N N . GLY A 1 186 ? -58.436 -15.440 87.085 1.00 61.41 186 GLY A N 1
ATOM 1404 C CA . GLY A 1 186 ? -59.398 -15.625 86.001 1.00 61.41 186 GLY A CA 1
ATOM 1405 C C . GLY A 1 186 ? -58.702 -15.981 84.689 1.00 61.41 186 GLY A C 1
ATOM 1406 O O . GLY A 1 186 ? -57.577 -15.562 84.447 1.00 61.41 186 GLY A O 1
ATOM 1407 N N . LYS A 1 187 ? -59.372 -16.753 83.828 1.00 71.19 187 LYS A N 1
ATOM 1408 C CA . LYS A 1 187 ? -58.844 -17.156 82.515 1.00 71.19 187 LYS A CA 1
ATOM 1409 C C . LYS A 1 187 ? -59.123 -16.083 81.462 1.00 71.19 187 LYS A C 1
ATOM 1411 O O . LYS A 1 187 ? -60.265 -15.623 81.354 1.00 71.19 187 LYS A O 1
ATOM 1416 N N . LEU A 1 188 ? -58.123 -15.721 80.656 1.00 67.81 188 LEU A N 1
ATOM 1417 C CA . LEU A 1 188 ? -58.323 -14.793 79.542 1.00 67.81 188 LEU A CA 1
ATOM 1418 C C . LEU A 1 188 ? -59.164 -15.454 78.431 1.00 67.81 188 LEU A C 1
ATOM 1420 O O . LEU A 1 188 ? -58.893 -16.596 78.041 1.00 67.81 188 LEU A O 1
ATOM 1424 N N . PRO A 1 189 ? -60.172 -14.760 77.872 1.00 67.06 189 PRO A N 1
ATOM 1425 C CA . PRO A 1 189 ? -60.908 -15.240 76.706 1.00 67.06 189 PRO A CA 1
ATOM 1426 C C . PRO A 1 189 ? -60.010 -15.336 75.473 1.00 67.06 189 PRO A C 1
ATOM 1428 O O . PRO A 1 189 ? -58.977 -14.672 75.370 1.00 67.06 189 PRO A O 1
ATOM 1431 N N . THR A 1 190 ? -60.430 -16.126 74.485 1.00 70.44 190 THR A N 1
ATOM 1432 C CA . THR A 1 190 ? -59.713 -16.243 73.211 1.00 70.44 190 THR A CA 1
ATOM 1433 C C . THR A 1 190 ? -59.687 -14.886 72.498 1.00 70.44 190 THR A C 1
ATOM 1435 O O . THR A 1 190 ? -60.720 -14.389 72.051 1.00 70.44 190 THR A O 1
ATOM 1438 N N . ALA A 1 191 ? -58.504 -14.281 72.393 1.00 74.12 191 ALA A N 1
ATOM 1439 C CA . ALA A 1 191 ? -58.311 -12.997 71.725 1.00 74.12 191 ALA A CA 1
ATOM 1440 C C . ALA A 1 191 ? -58.107 -13.175 70.215 1.00 74.12 191 ALA A C 1
ATOM 1442 O O . ALA A 1 191 ? -57.365 -14.062 69.782 1.00 74.12 191 ALA A O 1
ATOM 1443 N N . ARG A 1 192 ? -58.697 -12.289 69.406 1.00 75.69 192 ARG A N 1
ATOM 1444 C CA . ARG A 1 192 ? -58.379 -12.141 67.978 1.00 75.69 192 ARG A CA 1
ATOM 1445 C C . ARG A 1 192 ? -57.658 -10.815 67.768 1.00 75.69 192 ARG A C 1
ATOM 1447 O O . ARG A 1 192 ? -58.191 -9.770 68.117 1.00 75.69 192 ARG A O 1
ATOM 1454 N N . ARG A 1 193 ? -56.473 -10.845 67.163 1.00 74.00 193 ARG A N 1
ATOM 1455 C CA . ARG A 1 193 ? -55.751 -9.628 66.775 1.00 74.00 193 ARG A CA 1
ATOM 1456 C C . ARG A 1 193 ? -56.271 -9.137 65.424 1.00 74.00 193 ARG A C 1
ATOM 1458 O O . ARG A 1 193 ? -56.313 -9.915 64.471 1.00 74.00 193 ARG A O 1
ATOM 1465 N N . ASP A 1 194 ? -56.684 -7.879 65.352 1.00 72.19 194 ASP A N 1
ATOM 1466 C CA . ASP A 1 194 ? -57.081 -7.204 64.116 1.00 72.19 194 ASP A CA 1
ATOM 1467 C C . ASP A 1 194 ? -56.341 -5.859 63.969 1.00 72.19 194 ASP A C 1
ATOM 1469 O O . ASP A 1 194 ? -55.468 -5.525 64.770 1.00 72.19 194 ASP A O 1
ATOM 1473 N N . SER A 1 195 ? -56.661 -5.080 62.932 1.00 69.38 195 SER A N 1
ATOM 1474 C CA . SER A 1 195 ? -56.038 -3.772 62.681 1.00 69.38 195 SER A CA 1
ATOM 1475 C C . SER A 1 195 ? -56.366 -2.696 63.731 1.00 69.38 195 SER A C 1
ATOM 1477 O O . SER A 1 195 ? -55.836 -1.592 63.645 1.00 69.38 195 SER A O 1
ATOM 1479 N N . ARG A 1 196 ? -57.265 -2.972 64.686 1.00 67.88 196 ARG A N 1
ATOM 1480 C CA . ARG A 1 196 ? -57.708 -2.064 65.759 1.00 67.88 196 ARG A CA 1
ATOM 1481 C C . ARG A 1 196 ? -57.084 -2.421 67.114 1.00 67.88 196 ARG A C 1
ATOM 1483 O O . ARG A 1 196 ? -57.172 -1.611 68.037 1.00 67.88 196 ARG A O 1
ATOM 1490 N N . GLY A 1 197 ? -56.482 -3.605 67.237 1.00 75.25 197 GLY A N 1
ATOM 1491 C CA . GLY A 1 197 ? -55.845 -4.099 68.454 1.00 75.25 197 GLY A CA 1
ATOM 1492 C C . GLY A 1 197 ? -56.172 -5.567 68.735 1.00 75.25 197 GLY A C 1
ATOM 1493 O O . GLY A 1 197 ? -56.486 -6.348 67.836 1.00 75.25 197 GLY A O 1
ATOM 1494 N N . GLU A 1 198 ? -56.089 -5.963 70.003 1.00 79.62 198 GLU A N 1
ATOM 1495 C CA . GLU A 1 198 ? -56.501 -7.294 70.453 1.00 79.62 198 GLU A CA 1
ATOM 1496 C C . GLU A 1 198 ? -57.959 -7.274 70.913 1.00 79.62 198 GLU A C 1
ATOM 1498 O O . GLU A 1 198 ? -58.313 -6.610 71.884 1.00 79.62 198 GLU A O 1
ATOM 1503 N N . VAL A 1 199 ? -58.815 -8.001 70.195 1.00 82.25 199 VAL A N 1
ATOM 1504 C CA . VAL A 1 199 ? -60.255 -8.084 70.443 1.00 82.25 199 VAL A CA 1
ATOM 1505 C C . VAL A 1 199 ? -60.564 -9.307 71.303 1.00 82.25 199 VAL A C 1
ATOM 1507 O O . VAL A 1 199 ? -60.391 -10.447 70.865 1.00 82.25 199 VAL A O 1
ATOM 1510 N N . PHE A 1 200 ? -61.071 -9.068 72.507 1.00 81.69 200 PHE A N 1
ATOM 1511 C CA . PHE A 1 200 ? -61.589 -10.068 73.433 1.00 81.69 200 PHE A CA 1
ATOM 1512 C C . PHE A 1 200 ? -63.116 -10.079 73.360 1.00 81.69 200 PHE A C 1
ATOM 1514 O O . PHE A 1 200 ? -63.766 -9.072 73.635 1.00 81.69 200 PHE A O 1
ATOM 1521 N N . ALA A 1 201 ? -63.708 -11.212 72.991 1.00 82.06 201 ALA A N 1
ATOM 1522 C CA . ALA A 1 201 ? -65.158 -11.370 73.012 1.00 82.06 201 ALA A CA 1
ATOM 1523 C C . ALA A 1 201 ? -65.610 -11.893 74.382 1.00 82.06 201 ALA A C 1
ATOM 1525 O O . ALA A 1 201 ? -65.061 -12.874 74.880 1.00 82.06 201 ALA A O 1
ATOM 1526 N N . LEU A 1 202 ? -66.618 -11.251 74.972 1.00 78.94 202 LEU A N 1
ATOM 1527 C CA . LEU A 1 202 ? -67.305 -11.773 76.152 1.00 78.94 202 LEU A CA 1
ATOM 1528 C C . LEU A 1 202 ? -68.395 -12.771 75.742 1.00 78.94 202 LEU A C 1
ATOM 1530 O O . LEU A 1 202 ? -69.007 -12.647 74.676 1.00 78.94 202 LEU A O 1
ATOM 1534 N N . ASP A 1 203 ? -68.657 -13.749 76.607 1.00 76.12 203 ASP A N 1
ATOM 1535 C CA . ASP A 1 203 ? -69.675 -14.771 76.379 1.00 76.12 203 ASP A CA 1
ATOM 1536 C C . ASP A 1 203 ? -71.088 -14.180 76.243 1.00 76.12 203 ASP A C 1
ATOM 1538 O O . ASP A 1 203 ? -71.458 -13.181 76.864 1.00 76.12 203 ASP A O 1
ATOM 1542 N N . LYS A 1 204 ? -71.948 -14.852 75.466 1.00 67.38 204 LYS A N 1
ATOM 1543 C CA . LYS A 1 204 ? -73.340 -14.416 75.221 1.00 67.38 204 LYS A CA 1
ATOM 1544 C C . LYS A 1 204 ? -74.206 -14.346 76.493 1.00 67.38 204 LYS A C 1
ATOM 1546 O O . LYS A 1 204 ? -75.283 -13.761 76.456 1.00 67.38 204 LYS A O 1
ATOM 1551 N N . GLY A 1 205 ? -73.742 -14.924 77.605 1.00 66.62 205 GLY A N 1
ATOM 1552 C CA . GLY A 1 205 ? -74.382 -14.890 78.925 1.00 66.62 205 GLY A CA 1
ATOM 1553 C C . GLY A 1 205 ? -73.801 -13.861 79.902 1.00 66.62 205 GLY A C 1
ATOM 1554 O O . GLY A 1 205 ? -74.171 -13.873 81.073 1.00 66.62 205 GLY A O 1
ATOM 1555 N N . SER A 1 206 ? -72.889 -12.979 79.471 1.00 72.25 206 SER A N 1
ATOM 1556 C CA . SER A 1 206 ? -72.235 -12.008 80.364 1.00 72.25 206 SER A CA 1
ATOM 1557 C C . SER A 1 206 ? -73.182 -10.970 80.980 1.00 72.25 206 SER A C 1
ATOM 1559 O O . SER A 1 206 ? -72.847 -10.371 82.002 1.00 72.25 206 SER A O 1
ATOM 1561 N N . PHE A 1 207 ? -74.373 -10.791 80.403 1.00 77.69 207 PHE A N 1
ATOM 1562 C CA . PHE A 1 207 ? -75.441 -9.935 80.915 1.00 77.69 207 PHE A CA 1
ATOM 1563 C C . PHE A 1 207 ? -76.720 -10.746 81.132 1.00 77.69 207 PHE A C 1
ATOM 1565 O O . PHE A 1 207 ? -77.038 -11.638 80.346 1.00 77.69 207 PHE A O 1
ATOM 1572 N N . GLY A 1 208 ? -77.501 -10.399 82.158 1.00 71.12 208 GLY A N 1
ATOM 1573 C CA . GLY A 1 208 ? -78.849 -10.956 82.318 1.00 71.12 208 GLY A CA 1
ATOM 1574 C C . GLY A 1 208 ? -79.758 -10.599 81.130 1.00 71.12 208 GLY A C 1
ATOM 1575 O O . GLY A 1 208 ? -79.618 -9.521 80.543 1.00 71.12 208 GLY A O 1
ATOM 1576 N N . SER A 1 209 ? -80.706 -11.477 80.781 1.00 68.69 209 SER A N 1
ATOM 1577 C CA . SER A 1 209 ? -81.678 -11.227 79.700 1.00 68.69 209 SER A CA 1
ATOM 1578 C C . SER A 1 209 ? -82.393 -9.884 79.911 1.00 68.69 209 SER A C 1
ATOM 1580 O O . SER A 1 209 ? -82.948 -9.637 80.982 1.00 68.69 209 SER A O 1
ATOM 1582 N N . GLY A 1 210 ? -82.295 -8.976 78.933 1.00 66.69 210 GLY A N 1
ATOM 1583 C CA . GLY A 1 210 ? -82.850 -7.615 79.002 1.00 66.69 210 GLY A CA 1
ATOM 1584 C C . GLY A 1 210 ? -82.192 -6.659 80.013 1.00 66.69 210 GLY A C 1
ATOM 1585 O O . GLY A 1 210 ? -82.638 -5.522 80.146 1.00 66.69 210 GLY A O 1
ATOM 1586 N N . LYS A 1 211 ? -81.136 -7.078 80.725 1.00 72.50 211 LYS A N 1
ATOM 1587 C CA . LYS A 1 211 ? -80.448 -6.271 81.747 1.00 72.50 211 LYS A CA 1
ATOM 1588 C C . LYS A 1 211 ? -79.097 -5.746 81.252 1.00 72.50 211 LYS A C 1
ATOM 1590 O O . LYS A 1 211 ? -78.468 -6.316 80.357 1.00 72.50 211 LYS A O 1
ATOM 1595 N N . ALA A 1 212 ? -78.656 -4.649 81.868 1.00 73.69 212 ALA A N 1
ATOM 1596 C CA . ALA A 1 212 ? -77.331 -4.053 81.675 1.00 73.69 212 ALA A CA 1
ATOM 1597 C C . ALA A 1 212 ? -76.324 -4.442 82.776 1.00 73.69 212 ALA A C 1
ATOM 1599 O O . ALA A 1 212 ? -75.179 -4.014 82.746 1.00 73.69 212 ALA A O 1
ATOM 1600 N N . THR A 1 213 ? -76.731 -5.267 83.743 1.00 76.06 213 THR A N 1
ATOM 1601 C CA . THR A 1 213 ? -75.874 -5.726 84.842 1.00 76.06 213 THR A CA 1
ATOM 1602 C C . THR A 1 213 ? -75.014 -6.909 84.406 1.00 76.06 213 THR A C 1
ATOM 1604 O O . THR A 1 213 ? -75.552 -7.922 83.945 1.00 76.06 213 THR A O 1
ATOM 1607 N N . LEU A 1 214 ? -73.699 -6.793 84.592 1.00 78.75 214 LEU A N 1
ATOM 1608 C CA . LEU A 1 214 ? -72.741 -7.874 84.362 1.00 78.75 214 LEU A CA 1
ATOM 1609 C C . LEU A 1 214 ? -72.892 -8.978 85.412 1.00 78.75 214 LEU A C 1
ATOM 1611 O O . LEU A 1 214 ? -72.982 -8.687 86.606 1.00 78.75 214 LEU A O 1
ATOM 1615 N N . GLY A 1 215 ? -72.872 -10.235 84.972 1.00 78.88 215 GLY A N 1
ATOM 1616 C CA . GLY A 1 215 ? -72.758 -11.384 85.873 1.00 78.88 215 GLY A CA 1
ATOM 1617 C C . GLY A 1 215 ? -71.383 -11.447 86.550 1.00 78.88 215 GLY A C 1
ATOM 1618 O O . GLY A 1 215 ? -70.405 -10.920 86.022 1.00 78.88 215 GLY A O 1
ATOM 1619 N N . SER A 1 216 ? -71.285 -12.127 87.696 1.00 75.19 216 SER A N 1
ATOM 1620 C CA . SER A 1 216 ? -70.035 -12.253 88.469 1.00 75.19 216 SER A CA 1
ATOM 1621 C C . SER A 1 216 ? -68.876 -12.840 87.650 1.00 75.19 216 SER A C 1
ATOM 1623 O O . SER A 1 216 ? -67.772 -12.307 87.694 1.00 75.19 216 SER A O 1
ATOM 1625 N N . GLY A 1 217 ? -69.132 -13.864 86.828 1.00 75.38 217 GLY A N 1
ATOM 1626 C CA . GLY A 1 217 ? -68.123 -14.430 85.924 1.00 75.38 217 GLY A CA 1
ATOM 1627 C C . GLY A 1 217 ? -67.618 -13.425 84.882 1.00 75.38 217 GLY A C 1
ATOM 1628 O O . GLY A 1 217 ? -66.416 -13.307 84.672 1.00 75.38 217 GLY A O 1
ATOM 1629 N N . ALA A 1 218 ? -68.520 -12.627 84.299 1.00 76.88 218 ALA A N 1
ATOM 1630 C CA . ALA A 1 218 ? -68.155 -11.588 83.337 1.00 76.88 218 ALA A CA 1
ATOM 1631 C C . ALA A 1 218 ? -67.373 -10.439 83.988 1.00 76.88 218 ALA A C 1
ATOM 1633 O O . ALA A 1 218 ? -66.476 -9.885 83.361 1.00 76.88 218 ALA A O 1
ATOM 1634 N N . GLN A 1 219 ? -67.667 -10.103 85.248 1.00 78.19 219 GLN A N 1
ATOM 1635 C CA . GLN A 1 219 ? -66.882 -9.127 86.006 1.00 78.19 219 GLN A CA 1
ATOM 1636 C C . GLN A 1 219 ? -65.445 -9.612 86.227 1.00 78.19 219 GLN A C 1
AT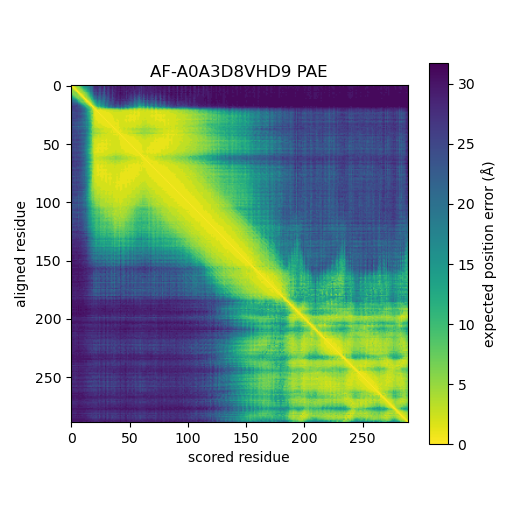OM 1638 O O . GLN A 1 219 ? -64.518 -8.826 86.045 1.00 78.19 219 GLN A O 1
ATOM 1643 N N . THR A 1 220 ? -65.239 -10.890 86.561 1.00 79.50 220 THR A N 1
ATOM 1644 C CA . THR A 1 220 ? -63.890 -11.469 86.679 1.00 79.50 220 THR A CA 1
ATOM 1645 C C . THR A 1 220 ? -63.157 -11.428 85.342 1.00 79.50 220 THR A C 1
ATOM 1647 O O . THR A 1 220 ? -62.038 -10.934 85.286 1.00 79.50 220 THR A O 1
ATOM 1650 N N . THR A 1 221 ? -63.804 -11.832 84.246 1.00 77.62 221 THR A N 1
ATOM 1651 C CA . THR A 1 221 ? -63.208 -11.780 82.902 1.00 77.62 221 THR A CA 1
ATOM 1652 C C . THR A 1 221 ? -62.813 -10.361 82.487 1.00 77.62 221 THR A C 1
ATOM 1654 O O . THR A 1 221 ? -61.719 -10.154 81.969 1.00 77.62 221 THR A O 1
ATOM 1657 N N . VAL A 1 222 ? -63.671 -9.367 82.738 1.00 81.38 222 VAL A N 1
ATOM 1658 C CA . VAL A 1 222 ? -63.378 -7.955 82.443 1.00 81.38 222 VAL A CA 1
ATOM 1659 C C . VAL A 1 222 ? -62.201 -7.447 83.283 1.00 81.38 222 VAL A C 1
ATOM 1661 O O . VAL A 1 222 ? -61.344 -6.743 82.753 1.00 81.38 222 VAL A O 1
ATOM 1664 N N . LYS A 1 223 ? -62.096 -7.851 84.555 1.00 80.50 223 LYS A N 1
ATOM 1665 C CA . LYS A 1 223 ? -60.941 -7.532 85.412 1.00 80.50 223 LYS A CA 1
ATOM 1666 C C . LYS A 1 223 ? -59.648 -8.188 84.921 1.00 80.50 223 LYS A C 1
ATOM 1668 O O . LYS A 1 223 ? -58.618 -7.525 84.886 1.00 80.50 223 LYS A O 1
ATOM 1673 N N . THR A 1 224 ? -59.694 -9.445 84.482 1.00 78.88 224 THR A N 1
ATOM 1674 C CA . THR A 1 224 ? -58.541 -10.138 83.881 1.00 78.88 224 THR A CA 1
ATOM 1675 C C . THR A 1 224 ? -58.085 -9.458 82.586 1.00 78.88 224 THR A C 1
ATOM 1677 O O . THR A 1 224 ? -56.889 -9.265 82.382 1.00 78.88 224 THR A O 1
ATOM 1680 N N . VAL A 1 225 ? -59.019 -9.019 81.733 1.00 79.62 225 VAL A N 1
ATOM 1681 C CA . VAL A 1 225 ? -58.697 -8.243 80.520 1.00 79.62 225 VAL A CA 1
ATOM 1682 C C . VAL A 1 225 ? -58.101 -6.872 80.871 1.00 79.62 225 VAL A C 1
ATOM 1684 O O . VAL A 1 225 ? -57.174 -6.431 80.196 1.00 79.62 225 VAL A O 1
ATOM 1687 N N . ALA A 1 226 ? -58.570 -6.217 81.939 1.00 78.25 226 ALA A N 1
ATOM 1688 C CA . ALA A 1 226 ? -57.996 -4.959 82.427 1.00 78.25 226 ALA A CA 1
ATOM 1689 C C . ALA A 1 226 ? -56.552 -5.137 82.928 1.00 78.25 226 ALA A C 1
ATOM 1691 O O . ALA A 1 226 ? -55.672 -4.363 82.557 1.00 78.25 226 ALA A O 1
ATOM 1692 N N . ALA A 1 227 ? -56.297 -6.190 83.712 1.00 79.19 227 ALA A N 1
ATOM 1693 C CA . ALA A 1 227 ? -54.958 -6.535 84.185 1.00 79.19 227 ALA A CA 1
ATOM 1694 C C . ALA A 1 227 ? -54.012 -6.873 83.020 1.00 79.19 227 ALA A C 1
ATOM 1696 O O . ALA A 1 227 ? -52.870 -6.419 83.004 1.00 79.19 227 ALA A O 1
ATOM 1697 N N . TYR A 1 228 ? -54.502 -7.587 82.000 1.00 79.00 228 TYR A N 1
ATOM 1698 C CA . TYR A 1 228 ? -53.744 -7.855 80.776 1.00 79.00 228 TYR A CA 1
ATOM 1699 C C . TYR A 1 228 ? -53.406 -6.576 80.007 1.00 79.00 228 TYR A C 1
ATOM 1701 O O . TYR A 1 228 ? -52.250 -6.380 79.647 1.00 79.00 228 TYR A O 1
ATOM 1709 N N . ALA A 1 229 ? -54.380 -5.681 79.809 1.00 78.25 229 ALA A N 1
ATOM 1710 C CA . ALA A 1 229 ? -54.158 -4.397 79.144 1.00 78.25 229 ALA A CA 1
ATOM 1711 C C . ALA A 1 229 ? -53.115 -3.530 79.882 1.00 78.25 229 ALA A C 1
ATOM 1713 O O . ALA A 1 229 ? -52.394 -2.742 79.260 1.00 78.25 229 ALA A O 1
ATOM 1714 N N . GLN A 1 230 ? -53.024 -3.678 81.211 1.00 77.06 230 GLN A N 1
ATOM 1715 C CA . GLN A 1 230 ? -52.069 -2.957 82.053 1.00 77.06 230 GLN A CA 1
ATOM 1716 C C . GLN A 1 230 ? -50.670 -3.565 81.950 1.00 77.06 230 GLN A C 1
ATOM 1718 O O . GLN A 1 230 ? -49.704 -2.832 81.734 1.00 77.06 230 GLN A O 1
ATOM 1723 N N . ALA A 1 231 ? -50.569 -4.894 82.002 1.00 74.06 231 ALA A N 1
ATOM 1724 C CA . ALA A 1 231 ? -49.321 -5.619 81.771 1.00 74.06 231 ALA A CA 1
ATOM 1725 C C . ALA A 1 231 ? -48.776 -5.389 80.346 1.00 74.06 231 ALA A C 1
ATOM 1727 O O . ALA A 1 231 ? -47.569 -5.249 80.151 1.00 74.06 231 ALA A O 1
ATOM 1728 N N . SER A 1 232 ? -49.654 -5.253 79.345 1.00 69.25 232 SER A N 1
ATOM 1729 C CA . SER A 1 232 ? -49.279 -4.980 77.952 1.00 69.25 232 SER A CA 1
ATOM 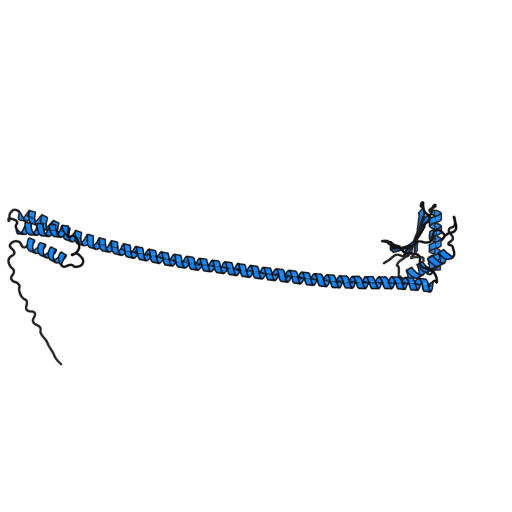1730 C C . SER A 1 232 ? -48.967 -3.508 77.651 1.00 69.25 232 SER A C 1
ATOM 1732 O O . SER A 1 232 ? -48.640 -3.185 76.508 1.00 69.25 232 SER A O 1
ATOM 1734 N N . SER A 1 233 ? -49.044 -2.604 78.641 1.00 72.25 233 SER A N 1
ATOM 1735 C CA . SER A 1 233 ? -48.819 -1.154 78.474 1.00 72.25 233 SER A CA 1
ATOM 1736 C C . SER A 1 233 ? -49.632 -0.532 77.324 1.00 72.25 233 SER A C 1
ATOM 1738 O O . SER A 1 233 ? -49.126 0.298 76.553 1.00 72.25 233 SER A O 1
ATOM 1740 N N . SER A 1 234 ? -50.891 -0.954 77.185 1.00 75.12 234 SER A N 1
ATOM 1741 C CA . SER A 1 234 ? -51.782 -0.495 76.118 1.00 75.12 234 SER A CA 1
ATOM 1742 C C . SER A 1 234 ? -52.224 0.966 76.316 1.00 75.12 234 SER A C 1
ATOM 1744 O O . SER A 1 234 ? -52.461 1.383 77.446 1.00 75.12 234 SER A O 1
ATOM 1746 N N . PRO A 1 235 ? -52.361 1.766 75.237 1.00 76.62 235 PRO A N 1
ATOM 1747 C CA . PRO A 1 235 ? -52.722 3.185 75.323 1.00 76.62 235 PRO A CA 1
ATOM 1748 C C . PRO A 1 235 ? -54.209 3.427 75.646 1.00 76.62 235 PRO A C 1
ATOM 1750 O O . PRO A 1 235 ? -54.577 4.537 76.027 1.00 76.62 235 PRO A O 1
ATOM 1753 N N . GLY A 1 236 ? -55.064 2.410 75.493 1.00 82.06 236 GLY A N 1
ATOM 1754 C CA . GLY A 1 236 ? -56.495 2.495 75.771 1.00 82.06 236 GLY A CA 1
ATOM 1755 C C . GLY A 1 236 ? -57.246 1.189 75.512 1.00 82.06 236 GLY A C 1
ATOM 1756 O O . GLY A 1 236 ? -56.746 0.283 74.845 1.00 82.06 236 GLY A O 1
ATOM 1757 N N . VAL A 1 237 ? -58.471 1.101 76.029 1.00 82.94 237 VAL A N 1
ATOM 1758 C CA . VAL A 1 237 ? -59.406 -0.009 75.791 1.00 82.94 237 VAL A CA 1
ATOM 1759 C C . VAL A 1 237 ? -60.692 0.553 75.190 1.00 82.94 237 VAL A C 1
ATOM 1761 O O . VAL A 1 237 ? -61.304 1.465 75.741 1.00 82.94 237 VAL A O 1
ATOM 1764 N N . ARG A 1 238 ? -61.129 0.017 74.051 1.00 84.25 238 ARG A N 1
ATOM 1765 C CA . ARG A 1 238 ? -62.425 0.337 73.446 1.00 84.25 238 ARG A CA 1
ATOM 1766 C C . ARG A 1 238 ? -63.409 -0.794 73.711 1.00 84.25 238 ARG A C 1
ATOM 1768 O O . ARG A 1 238 ? -63.132 -1.945 73.409 1.00 84.25 238 ARG A O 1
ATOM 1775 N N . VAL A 1 239 ? -64.568 -0.462 74.252 1.00 84.38 239 VAL A N 1
ATOM 1776 C CA . VAL A 1 239 ? -65.666 -1.386 74.515 1.00 84.38 239 VAL A CA 1
ATOM 1777 C C . VAL A 1 239 ? -66.719 -1.185 73.432 1.00 84.38 239 VAL A C 1
ATOM 1779 O O . VAL A 1 239 ? -67.414 -0.169 73.423 1.00 84.38 239 VAL A O 1
ATOM 1782 N N . ASP A 1 240 ? -66.832 -2.151 72.526 1.00 83.94 240 ASP A N 1
ATOM 1783 C CA . ASP A 1 240 ? -67.832 -2.172 71.461 1.00 83.94 240 ASP A CA 1
ATOM 1784 C C . ASP A 1 240 ? -68.949 -3.159 71.842 1.00 83.94 240 ASP A C 1
ATOM 1786 O O . ASP A 1 240 ? -68.731 -4.369 71.945 1.00 83.94 240 ASP A O 1
ATOM 1790 N N . VAL A 1 241 ? -70.173 -2.660 72.036 1.00 83.00 241 VAL A N 1
ATOM 1791 C CA . VAL A 1 241 ? -71.342 -3.490 72.371 1.00 83.00 241 VAL A CA 1
ATOM 1792 C C . VAL A 1 241 ? -72.400 -3.377 71.291 1.00 83.00 241 VAL A C 1
ATOM 1794 O O . VAL A 1 241 ? -72.800 -2.291 70.882 1.00 83.00 241 VAL A O 1
ATOM 1797 N N . THR A 1 242 ? -72.883 -4.528 70.847 1.00 83.06 242 THR A N 1
ATOM 1798 C CA . THR A 1 242 ? -74.018 -4.679 69.937 1.00 83.06 242 THR A CA 1
ATOM 1799 C C . THR A 1 242 ? -75.178 -5.309 70.680 1.00 83.06 242 THR A C 1
ATOM 1801 O O . THR A 1 242 ? -74.996 -6.340 71.327 1.00 83.06 242 THR A O 1
ATOM 1804 N N . ALA A 1 243 ? -76.354 -4.688 70.603 1.00 81.38 243 ALA A N 1
ATOM 1805 C CA . ALA A 1 243 ? -77.596 -5.258 71.118 1.00 81.38 243 ALA A CA 1
ATOM 1806 C C . ALA A 1 243 ? -78.789 -4.886 70.228 1.00 81.38 243 ALA A C 1
ATOM 1808 O O . ALA A 1 243 ? -78.670 -4.014 69.366 1.00 81.38 243 ALA A O 1
ATOM 1809 N N . ALA A 1 244 ? -79.948 -5.504 70.459 1.00 80.31 244 ALA A N 1
ATOM 1810 C CA . ALA A 1 244 ? -81.178 -5.188 69.721 1.00 80.31 244 ALA A CA 1
ATOM 1811 C C . ALA A 1 244 ? -81.610 -3.703 69.824 1.00 80.31 244 ALA A C 1
ATOM 1813 O O . ALA A 1 244 ? -82.176 -3.165 68.876 1.00 80.31 244 ALA A O 1
ATOM 1814 N N . ASP A 1 245 ? -81.306 -3.030 70.941 1.00 80.12 245 ASP A N 1
ATOM 1815 C CA . ASP A 1 245 ? -81.563 -1.599 71.170 1.00 80.12 245 ASP A CA 1
ATOM 1816 C C . ASP A 1 245 ? -80.239 -0.862 71.445 1.00 80.12 245 ASP A C 1
ATOM 1818 O O . ASP A 1 245 ? -79.446 -1.285 72.292 1.00 80.12 245 ASP A O 1
ATOM 1822 N N . ALA A 1 246 ? -80.006 0.262 70.760 1.00 81.94 246 ALA A N 1
ATOM 1823 C CA . ALA A 1 246 ? -78.826 1.107 70.945 1.00 81.94 246 ALA A CA 1
ATOM 1824 C C . ALA A 1 246 ? -78.708 1.662 72.377 1.00 81.94 246 ALA A C 1
ATOM 1826 O O . ALA A 1 246 ? -77.604 1.732 72.917 1.00 81.94 246 ALA A O 1
ATOM 1827 N N . LYS A 1 247 ? -79.828 2.003 73.035 1.00 83.44 247 LYS A N 1
ATOM 1828 C CA . LYS A 1 247 ? -79.822 2.481 74.430 1.00 83.44 247 LYS A CA 1
ATOM 1829 C C . LYS A 1 247 ? -79.420 1.371 75.396 1.00 83.44 247 LYS A C 1
ATOM 1831 O O . LYS A 1 247 ? -78.686 1.615 76.352 1.00 83.44 247 LYS A O 1
ATOM 1836 N N . LEU A 1 248 ? -79.882 0.146 75.141 1.00 81.12 248 LEU A N 1
ATOM 1837 C CA . LEU A 1 248 ? -79.493 -1.027 75.922 1.00 81.12 248 LEU A CA 1
ATOM 1838 C C . LEU A 1 248 ? -78.016 -1.381 75.693 1.00 81.12 248 LEU A C 1
ATOM 1840 O O . LEU A 1 248 ? -77.312 -1.679 76.657 1.00 81.12 248 LEU A O 1
ATOM 1844 N N . ALA A 1 249 ? -77.537 -1.304 74.447 1.00 82.44 249 ALA A N 1
ATOM 1845 C CA . ALA A 1 249 ? -76.133 -1.515 74.100 1.00 82.44 249 ALA A CA 1
ATOM 1846 C C . ALA A 1 249 ? -75.217 -0.513 74.816 1.00 82.44 249 ALA A C 1
ATOM 1848 O O . ALA A 1 249 ? -74.230 -0.918 75.423 1.00 82.44 249 ALA A O 1
ATOM 1849 N N . GLN A 1 250 ? -75.583 0.772 74.819 1.00 84.19 250 GLN A N 1
ATOM 1850 C CA . GLN A 1 250 ? -74.825 1.824 75.497 1.00 84.19 250 GLN A CA 1
ATOM 1851 C C . GLN A 1 250 ? -74.756 1.593 77.013 1.00 84.19 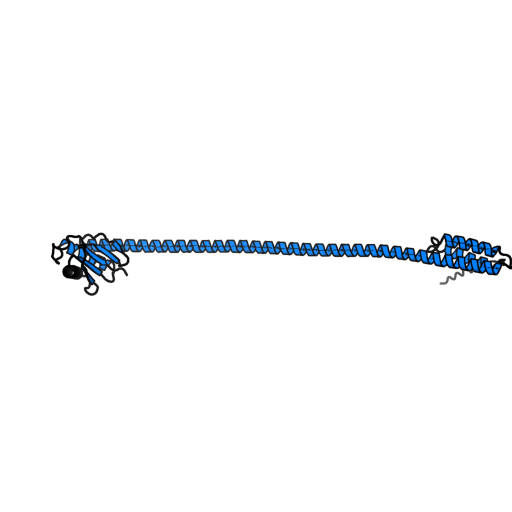250 GLN A C 1
ATOM 1853 O O . GLN A 1 250 ? -73.671 1.614 77.586 1.00 84.19 250 GLN A O 1
ATOM 1858 N N . ARG A 1 251 ? -75.885 1.267 77.658 1.00 83.12 251 ARG A N 1
ATOM 1859 C CA . ARG A 1 251 ? -75.921 0.960 79.101 1.00 83.12 251 ARG A CA 1
ATOM 1860 C C . ARG A 1 251 ? -75.079 -0.267 79.468 1.00 83.12 251 ARG A C 1
ATOM 1862 O O . ARG A 1 251 ? -74.434 -0.286 80.510 1.00 83.12 251 ARG A O 1
ATOM 1869 N N . ARG A 1 252 ? -75.070 -1.300 78.618 1.00 84.06 252 ARG A N 1
ATOM 1870 C CA . ARG A 1 252 ? -74.209 -2.487 78.786 1.00 84.06 252 ARG A CA 1
ATOM 1871 C C . ARG A 1 252 ? -72.727 -2.140 78.629 1.00 84.06 252 ARG A C 1
ATOM 1873 O O . ARG A 1 252 ? -71.900 -2.636 79.387 1.00 84.06 252 ARG A O 1
ATOM 1880 N N . ALA A 1 253 ? -72.401 -1.279 77.671 1.00 84.06 253 ALA A N 1
ATOM 1881 C CA . ALA A 1 253 ? -71.043 -0.814 77.424 1.00 84.06 253 ALA A CA 1
ATOM 1882 C C . ALA A 1 253 ? -70.515 0.053 78.588 1.00 84.06 253 ALA A C 1
ATOM 1884 O O . ALA A 1 253 ? -69.366 -0.094 79.001 1.00 84.06 253 ALA A O 1
ATOM 1885 N N . GLU A 1 254 ? -71.375 0.885 79.181 1.00 84.12 254 GLU A N 1
ATOM 1886 C CA . GLU A 1 254 ? -71.088 1.651 80.401 1.00 84.12 254 GLU A CA 1
ATOM 1887 C C . GLU A 1 254 ? -70.860 0.740 81.611 1.00 84.12 254 GLU A C 1
ATOM 1889 O O . GLU A 1 254 ? -69.882 0.928 82.325 1.00 84.12 254 GLU A O 1
ATOM 1894 N N . ALA A 1 255 ? -71.666 -0.310 81.788 1.00 83.50 255 ALA A N 1
ATOM 1895 C CA . ALA A 1 255 ? -71.446 -1.284 82.858 1.00 83.50 255 ALA A CA 1
ATOM 1896 C C . ALA A 1 255 ? -70.094 -2.016 82.729 1.00 83.50 255 ALA A C 1
ATOM 1898 O O . ALA A 1 255 ? -69.446 -2.304 83.734 1.00 83.50 255 ALA A O 1
ATOM 1899 N N . VAL A 1 256 ? -69.640 -2.294 81.500 1.00 82.50 256 VAL A N 1
ATOM 1900 C CA . VAL A 1 256 ? -68.302 -2.861 81.239 1.00 82.50 256 VAL A CA 1
ATOM 1901 C C . VAL A 1 256 ? -67.203 -1.849 81.523 1.00 82.50 256 VAL A C 1
ATOM 1903 O O . VAL A 1 256 ? -66.214 -2.218 82.147 1.00 82.50 256 VAL A O 1
ATOM 1906 N N . ARG A 1 257 ? -67.376 -0.576 81.143 1.00 84.19 257 ARG A N 1
ATOM 1907 C CA . ARG A 1 257 ? -66.452 0.498 81.542 1.00 84.19 257 ARG A CA 1
ATOM 1908 C C . ARG A 1 257 ? -66.333 0.575 83.060 1.00 84.19 257 ARG A C 1
ATOM 1910 O O . ARG A 1 257 ? -65.221 0.612 83.571 1.00 84.19 257 ARG A O 1
ATOM 1917 N N . ASP A 1 258 ? -67.449 0.576 83.775 1.00 84.25 258 ASP A N 1
ATOM 1918 C CA . ASP A 1 258 ? -67.444 0.709 85.230 1.00 84.25 258 ASP A CA 1
ATOM 1919 C C . ASP A 1 258 ? -66.781 -0.518 85.890 1.00 84.25 258 ASP A C 1
ATOM 1921 O O . ASP A 1 258 ? -66.030 -0.374 86.854 1.00 84.25 258 ASP A O 1
ATOM 1925 N N . ALA A 1 259 ? -66.947 -1.716 85.315 1.00 82.31 259 ALA A N 1
ATOM 1926 C CA . ALA A 1 259 ? -66.230 -2.923 85.734 1.00 82.31 259 ALA A CA 1
ATOM 1927 C C . ALA A 1 259 ? -64.718 -2.894 85.413 1.00 82.31 259 ALA A C 1
ATOM 1929 O O . ALA A 1 259 ? -63.931 -3.401 86.211 1.00 82.31 259 ALA A O 1
ATOM 1930 N N . LEU A 1 260 ? -64.300 -2.286 84.293 1.00 81.88 260 LEU A N 1
ATOM 1931 C CA . LEU A 1 260 ? -62.886 -2.052 83.955 1.00 81.88 260 LEU A CA 1
ATOM 1932 C C . LEU A 1 260 ? -62.236 -1.059 84.927 1.00 81.88 260 LEU A C 1
ATOM 1934 O O . LEU A 1 260 ? -61.130 -1.298 85.407 1.00 81.88 260 LEU A O 1
ATOM 1938 N N . VAL A 1 261 ? -62.942 0.026 85.261 1.00 84.44 261 VAL A N 1
ATOM 1939 C CA . VAL A 1 261 ? -62.488 1.028 86.238 1.00 84.44 261 VAL A CA 1
ATOM 1940 C C . VAL A 1 261 ? -62.388 0.412 87.634 1.00 84.44 261 VAL A C 1
ATOM 1942 O O . VAL A 1 261 ? -61.375 0.577 88.308 1.00 84.44 261 VAL A O 1
ATOM 1945 N N . ALA A 1 262 ? -63.377 -0.390 88.040 1.00 80.75 262 ALA A N 1
ATOM 1946 C CA . ALA A 1 262 ? -63.319 -1.166 89.281 1.00 80.75 262 ALA A CA 1
ATOM 1947 C C . ALA A 1 262 ? -62.211 -2.240 89.277 1.00 80.75 262 ALA A C 1
ATOM 1949 O O . ALA A 1 262 ? -61.826 -2.734 90.335 1.00 80.75 262 ALA A O 1
ATOM 1950 N N . GLY A 1 263 ? -61.717 -2.622 88.096 1.00 72.19 263 GLY A N 1
ATOM 1951 C CA . GLY A 1 263 ? -60.556 -3.487 87.895 1.00 72.19 263 GLY A CA 1
ATOM 1952 C C . GLY A 1 263 ? -59.212 -2.755 87.883 1.00 72.19 263 GLY A C 1
ATOM 1953 O O . GLY A 1 263 ? -58.197 -3.416 87.704 1.00 72.19 263 GLY A O 1
ATOM 1954 N N . GLY A 1 264 ? -59.189 -1.430 88.078 1.00 73.19 264 GLY A N 1
ATOM 1955 C CA . GLY A 1 264 ? -57.963 -0.628 88.164 1.00 73.19 264 GLY A CA 1
ATOM 1956 C C . GLY A 1 264 ? -57.565 0.114 86.882 1.00 73.19 264 GLY A C 1
ATOM 1957 O O . GLY A 1 264 ? -56.510 0.746 86.862 1.00 73.19 264 GLY A O 1
ATOM 1958 N N . TRP A 1 265 ? -58.381 0.084 85.820 1.00 79.69 265 TRP A N 1
ATOM 1959 C CA . TRP A 1 265 ? -58.082 0.792 84.568 1.00 79.69 265 TRP A CA 1
ATOM 1960 C C . TRP A 1 265 ? -58.499 2.280 84.611 1.00 79.69 265 TRP A C 1
ATOM 1962 O O . TRP A 1 265 ? -59.586 2.592 85.108 1.00 79.69 265 TRP A O 1
ATOM 1972 N N . PRO A 1 266 ? -57.716 3.230 84.055 1.00 81.31 266 PRO A N 1
ATOM 1973 C CA . PRO A 1 266 ? -58.071 4.650 84.068 1.00 81.31 266 PRO A CA 1
ATOM 1974 C C . PRO A 1 266 ? -59.323 4.947 83.230 1.00 81.31 266 PRO A C 1
ATOM 1976 O O . PRO A 1 266 ? -59.368 4.654 82.034 1.00 81.31 266 PRO A O 1
ATOM 1979 N N . GLN A 1 267 ? -60.319 5.621 83.816 1.00 78.50 267 GLN A N 1
ATOM 1980 C CA . GLN A 1 267 ? -61.582 5.950 83.135 1.00 78.50 267 GLN A CA 1
ATOM 1981 C C . GLN A 1 267 ? -61.379 6.758 81.837 1.00 78.50 267 GLN A C 1
ATOM 1983 O O . GLN A 1 267 ? -62.095 6.544 80.862 1.00 78.50 267 GLN A O 1
ATOM 1988 N N . GLY A 1 268 ? -60.377 7.646 81.798 1.00 78.88 268 GLY A N 1
ATOM 1989 C CA . GLY A 1 268 ? -60.048 8.464 80.621 1.00 78.88 268 GLY A CA 1
ATOM 1990 C C . GLY A 1 268 ? -59.453 7.690 79.437 1.00 78.88 268 GLY A C 1
ATOM 1991 O O . GLY A 1 268 ? -59.350 8.240 78.346 1.00 78.88 268 GLY A O 1
ATOM 1992 N N . GLN A 1 269 ? -59.083 6.421 79.632 1.00 80.56 269 GLN A N 1
ATOM 1993 C CA . GLN A 1 269 ? -58.529 5.540 78.598 1.00 80.56 269 GLN A CA 1
ATOM 1994 C C . GLN A 1 269 ? -59.526 4.455 78.161 1.00 80.56 269 GLN A C 1
ATOM 1996 O O . GLN A 1 269 ? -59.129 3.476 77.526 1.00 80.56 269 GLN A O 1
ATOM 2001 N N . VAL A 1 270 ? -60.814 4.607 78.500 1.00 83.12 270 VAL A N 1
ATOM 2002 C CA . VAL A 1 270 ? -61.887 3.711 78.052 1.00 83.12 270 VAL A CA 1
ATOM 2003 C C . VAL A 1 270 ? -62.804 4.430 77.072 1.00 83.12 270 VAL A C 1
ATOM 2005 O O . VAL A 1 270 ? -63.478 5.395 77.426 1.00 83.12 270 VAL A O 1
ATOM 2008 N N . GLN A 1 271 ? -62.880 3.932 75.841 1.00 84.00 271 GLN A N 1
ATOM 2009 C CA . GLN A 1 271 ? -63.862 4.392 74.857 1.00 84.00 271 GLN A CA 1
ATOM 2010 C C . GLN A 1 271 ? -65.050 3.439 74.845 1.00 84.00 271 GLN A C 1
ATOM 2012 O O . GLN A 1 271 ? -64.869 2.235 74.714 1.00 84.00 271 GLN A O 1
ATOM 2017 N N . VAL A 1 272 ? -66.263 3.967 74.965 1.00 85.62 272 VAL A N 1
ATOM 2018 C CA . VAL A 1 272 ? -67.494 3.173 75.036 1.00 85.62 272 VAL A CA 1
ATOM 2019 C C . VAL A 1 272 ? -68.314 3.417 73.778 1.00 85.62 272 VAL A C 1
ATOM 2021 O O . VAL A 1 272 ? -68.572 4.568 73.434 1.00 85.62 272 VAL A O 1
ATOM 2024 N N . ASN A 1 273 ? -68.729 2.350 73.102 1.00 85.44 273 ASN A N 1
ATOM 2025 C CA . ASN A 1 273 ? -69.496 2.431 71.867 1.00 85.44 273 ASN A CA 1
ATOM 2026 C C . ASN A 1 273 ? -70.613 1.376 71.849 1.00 85.44 273 ASN A C 1
ATOM 2028 O O . ASN A 1 273 ? -70.368 0.186 71.641 1.00 85.44 273 ASN A O 1
ATOM 2032 N N . GLY A 1 274 ? -71.852 1.811 72.083 1.00 83.88 274 GLY A N 1
ATOM 2033 C CA . GLY A 1 274 ? -73.047 0.983 71.941 1.00 83.88 274 GLY A CA 1
ATOM 2034 C C . GLY A 1 274 ? -73.711 1.179 70.578 1.00 83.88 274 GLY A C 1
ATOM 2035 O O . GLY A 1 274 ? -74.109 2.290 70.237 1.00 83.88 274 GLY A O 1
ATOM 2036 N N . LYS A 1 275 ? -73.897 0.102 69.806 1.00 85.12 275 LYS A N 1
ATOM 2037 C CA . LYS A 1 275 ? -74.596 0.136 68.508 1.00 85.12 275 LYS A CA 1
ATOM 2038 C C . LYS A 1 275 ? -75.749 -0.871 68.443 1.00 85.12 275 LYS A C 1
ATOM 2040 O O . LYS A 1 275 ? -75.673 -1.953 69.022 1.00 85.12 275 LYS A O 1
ATOM 2045 N N . ALA A 1 276 ? -76.818 -0.530 67.720 1.00 80.12 276 ALA A N 1
ATOM 2046 C CA . ALA A 1 276 ? -77.919 -1.461 67.464 1.00 80.12 276 ALA A CA 1
ATOM 2047 C C . ALA A 1 276 ? -77.514 -2.520 66.421 1.00 80.12 276 ALA A C 1
ATOM 2049 O O . ALA A 1 276 ? -76.848 -2.201 65.434 1.00 80.12 276 ALA A O 1
ATOM 2050 N N . GLY A 1 277 ? -77.917 -3.776 66.610 1.00 76.69 277 GLY A N 1
ATOM 2051 C CA . GLY A 1 277 ? -77.591 -4.868 65.693 1.00 76.69 277 GLY A CA 1
ATOM 2052 C C . GLY A 1 277 ? -78.451 -6.115 65.892 1.00 76.69 277 GLY A C 1
ATOM 2053 O O . GLY A 1 277 ? -79.085 -6.296 66.924 1.00 76.69 277 GLY A O 1
ATOM 2054 N N . LYS A 1 278 ? -78.460 -7.001 64.886 1.00 66.50 278 LYS A N 1
ATOM 2055 C CA . LYS A 1 278 ? -79.241 -8.256 64.906 1.00 66.50 278 LYS A CA 1
ATOM 2056 C C . LYS A 1 278 ? -78.669 -9.335 65.838 1.00 66.50 278 LYS A C 1
ATOM 2058 O O . LYS A 1 278 ? -79.332 -10.338 66.074 1.00 66.50 278 LYS A O 1
ATOM 2063 N N . ALA A 1 279 ? -77.441 -9.161 66.322 1.00 69.94 279 ALA A N 1
ATOM 2064 C CA . ALA A 1 279 ? -76.765 -10.098 67.210 1.00 69.94 279 ALA A CA 1
ATOM 2065 C C . ALA A 1 279 ? -76.285 -9.367 68.465 1.00 69.94 279 ALA A C 1
ATOM 2067 O O . ALA A 1 279 ? -75.648 -8.321 68.354 1.00 69.94 279 ALA A O 1
ATOM 2068 N N . ASP A 1 280 ? -76.553 -9.953 69.631 1.00 73.88 280 ASP A N 1
ATOM 2069 C CA . ASP A 1 280 ? -76.000 -9.498 70.903 1.00 73.88 280 ASP A CA 1
ATOM 2070 C C . ASP A 1 280 ? -74.530 -9.941 70.994 1.00 73.88 280 ASP A C 1
ATOM 2072 O O . ASP A 1 280 ? -74.228 -11.140 71.038 1.00 73.88 280 ASP A O 1
ATOM 2076 N N . ARG A 1 281 ? -73.604 -8.978 70.983 1.00 79.50 281 ARG A N 1
ATOM 2077 C CA . ARG A 1 281 ? -72.162 -9.228 71.111 1.00 79.50 281 ARG A CA 1
ATOM 2078 C C . ARG A 1 281 ? -71.476 -8.095 71.857 1.00 79.50 281 ARG A C 1
ATOM 2080 O O . ARG A 1 281 ? -71.733 -6.927 71.579 1.00 79.50 281 ARG A O 1
ATOM 2087 N N . THR A 1 282 ? -70.561 -8.464 72.740 1.00 78.75 282 THR A N 1
ATOM 2088 C CA . THR A 1 282 ? -69.773 -7.539 73.554 1.00 78.75 282 THR A CA 1
ATOM 2089 C C . THR A 1 282 ? -68.299 -7.828 73.293 1.00 78.75 282 THR A C 1
ATOM 2091 O O . THR A 1 282 ? -67.824 -8.926 73.584 1.00 78.75 282 THR A O 1
ATOM 2094 N N . GLU A 1 283 ? -67.599 -6.871 72.696 1.00 81.62 283 GLU A N 1
ATOM 2095 C CA . GLU A 1 283 ? -66.186 -6.961 72.329 1.00 81.62 283 GLU A CA 1
ATOM 2096 C C . GLU A 1 283 ? -65.395 -5.908 73.123 1.00 81.62 283 GLU A C 1
ATOM 2098 O O . GLU A 1 283 ? -65.758 -4.732 73.158 1.00 81.62 283 GLU A O 1
ATOM 2103 N N . LEU A 1 284 ? -64.307 -6.326 73.769 1.00 77.81 284 LEU A N 1
ATOM 2104 C CA . LEU A 1 284 ? -63.314 -5.439 74.364 1.00 77.81 284 LEU A CA 1
ATOM 2105 C C . LEU A 1 284 ? -62.095 -5.421 73.450 1.00 77.81 284 LEU A C 1
ATOM 2107 O O . LEU A 1 284 ? -61.416 -6.429 73.289 1.00 77.81 284 LEU A O 1
ATOM 2111 N N . VAL A 1 285 ? -61.821 -4.276 72.846 1.00 79.69 285 VAL A N 1
ATOM 2112 C CA . VAL A 1 285 ? -60.665 -4.043 71.987 1.00 79.69 285 VAL A CA 1
ATOM 2113 C C . VAL A 1 285 ? -59.587 -3.365 72.820 1.00 79.69 285 VAL A C 1
ATOM 2115 O O . VAL A 1 285 ? -59.668 -2.172 73.115 1.00 79.69 285 VAL A O 1
ATOM 2118 N N . VAL A 1 286 ? -58.570 -4.121 73.207 1.00 78.44 286 VAL A N 1
ATOM 2119 C CA . VAL A 1 286 ? -57.363 -3.572 73.823 1.00 78.44 286 VAL A CA 1
ATOM 2120 C C . VAL A 1 286 ? -56.512 -2.987 72.702 1.00 78.44 286 VAL A C 1
ATOM 2122 O O . VAL A 1 286 ? -56.079 -3.707 71.800 1.00 78.44 286 VAL A O 1
ATOM 2125 N N . GLN A 1 287 ? -56.308 -1.671 72.715 1.00 75.69 287 GLN A N 1
ATOM 2126 C CA . GLN A 1 287 ? -55.546 -1.000 71.667 1.00 75.69 287 GLN A CA 1
ATOM 2127 C C . GLN A 1 287 ? -54.071 -1.407 71.760 1.00 75.69 287 GLN A C 1
ATOM 2129 O O . GLN A 1 287 ? -53.510 -1.541 72.852 1.00 75.69 287 GLN A O 1
ATOM 2134 N N . SER A 1 288 ? -53.438 -1.610 70.610 1.00 64.81 288 SER A N 1
ATOM 2135 C CA . SER A 1 288 ? -51.985 -1.740 70.507 1.00 64.81 288 SER A CA 1
ATOM 2136 C C . SER A 1 288 ? -51.367 -0.373 70.208 1.00 64.81 288 SER A C 1
ATOM 2138 O O . SER A 1 288 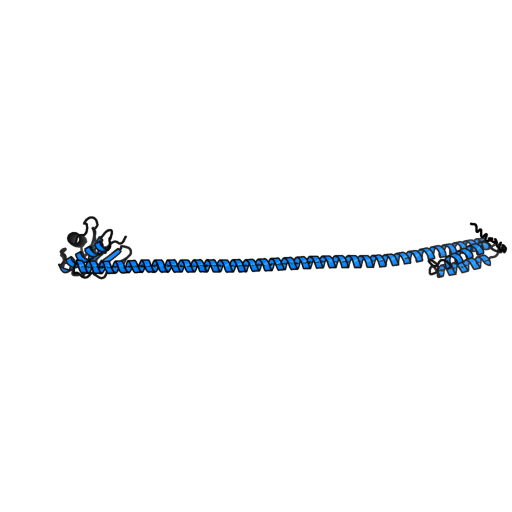? -52.020 0.474 69.597 1.00 64.81 288 SER A O 1
ATOM 2140 N N . LYS A 1 289 ? -50.123 -0.154 70.646 1.00 55.94 289 LYS A N 1
ATOM 2141 C CA . LYS A 1 289 ? -49.302 0.966 70.161 1.00 55.94 289 LYS A CA 1
ATOM 2142 C C . LYS A 1 289 ? -48.871 0.751 68.715 1.00 55.94 289 LYS A C 1
ATOM 2144 O O . LYS A 1 289 ? -48.729 -0.430 68.322 1.00 55.94 289 LYS A O 1
#

Radius of gyration: 70.32 Å; Cα contacts (8 Å, |Δi|>4): 308; chains: 1; bounding box: 154×28×155 Å

Foldseek 3Di:
DDDDDDDDDPPPPDDPPPQPDVLLVVLVVLLVVQCVPPLQVVWLPVLSVQLNVLSVCLSVDDPVCNVVSSVSNVVSSVCSVVRSVVVSVVVVVVVVVVVVVVVVVVVVVVVVVVVVVVVVVVVVVVVVVVVVVVVVVVVVVVVVVVVVVVVVVVVVVVVVVVVVVVVVVVVLLVVLQVQLCVVLVAHAADWDQDPFATKGWDDPPQADDLGLAGDPNNLSNLLSVLSSLVSQVFQAKEKEWEDQDQVSQQSNQVNSLVSSVVSVHDSVRYHGGGDYDPDTIIMIGRGDD

Mean predicted aligned error: 16.51 Å

Solvent-accessible surface area (backbone atoms only — not comparable to full-atom values): 15305 Å² total; per-residue (Å²): 135,89,83,90,81,90,79,86,82,79,80,78,80,71,79,83,72,82,58,97,45,60,67,35,53,56,54,48,51,52,52,52,52,47,56,68,34,83,80,33,47,86,35,36,64,67,40,44,51,53,16,52,52,31,33,52,49,31,61,72,40,54,84,87,51,29,70,62,33,44,54,52,19,55,51,31,43,51,50,18,55,50,43,10,52,51,51,42,51,50,52,49,50,57,48,51,51,50,53,52,51,52,53,50,51,51,52,51,51,54,49,52,50,51,54,51,52,52,50,50,53,51,52,50,50,53,50,51,53,50,52,54,51,51,52,49,48,54,50,54,51,52,52,51,50,51,52,50,50,52,50,52,51,50,51,49,52,52,51,52,51,52,52,51,53,51,55,50,52,53,50,50,55,50,50,29,49,53,51,16,28,65,78,58,77,27,73,77,61,79,64,46,78,56,100,74,20,41,34,31,58,57,63,89,69,31,39,50,89,100,47,48,54,66,35,72,68,41,45,43,39,42,24,18,51,34,40,27,39,57,64,64,69,37,80,33,38,36,31,43,16,29,15,81,42,38,70,57,10,34,48,34,21,48,44,50,50,53,40,23,38,75,40,73,41,63,70,93,37,53,46,73,40,38,36,61,37,99,53,71,44,43,36,40,28,36,27,64,128